Protein AF-M7AW69-F1 (afdb_monomer)

Structure (mmCIF, N/CA/C/O backbone):
data_AF-M7AW69-F1
#
_entry.id   AF-M7AW69-F1
#
loop_
_atom_site.group_PDB
_atom_site.id
_atom_site.type_symbol
_atom_site.label_atom_id
_atom_site.label_alt_id
_atom_site.label_comp_id
_atom_site.label_asym_id
_atom_site.label_entity_id
_atom_site.label_seq_id
_atom_site.pdbx_PDB_ins_code
_atom_site.Cartn_x
_atom_site.Cartn_y
_atom_site.Cartn_z
_atom_site.occupancy
_atom_site.B_iso_or_equiv
_atom_site.auth_seq_id
_atom_site.auth_comp_id
_atom_site.auth_asym_id
_atom_site.auth_atom_id
_atom_site.pdbx_PDB_model_num
ATOM 1 N N . MET A 1 1 ? -10.089 -17.488 -12.652 1.00 26.91 1 MET A N 1
ATOM 2 C CA . MET A 1 1 ? -8.906 -16.796 -13.208 1.00 26.91 1 MET A CA 1
ATOM 3 C C . MET A 1 1 ? -9.192 -15.306 -13.174 1.00 26.91 1 MET A C 1
ATOM 5 O O . MET A 1 1 ? -9.953 -14.830 -14.005 1.00 26.91 1 MET A O 1
ATOM 9 N N . GLY A 1 2 ? -8.691 -14.604 -12.155 1.00 37.44 2 GLY A N 1
ATOM 10 C CA . GLY A 1 2 ? -8.783 -13.144 -12.105 1.00 37.44 2 GLY A CA 1
ATOM 11 C C . GLY A 1 2 ? -7.888 -12.558 -13.191 1.00 37.44 2 GLY A C 1
ATOM 12 O O . GLY A 1 2 ? -6.743 -12.982 -13.330 1.00 37.44 2 GLY A O 1
ATOM 13 N N . LYS A 1 3 ? -8.423 -11.653 -14.007 1.00 39.06 3 LYS A N 1
ATOM 14 C CA . LYS A 1 3 ? -7.634 -10.932 -15.004 1.00 39.06 3 LYS A CA 1
ATOM 15 C C . LYS A 1 3 ? -6.875 -9.817 -14.280 1.00 39.06 3 LYS A C 1
ATOM 17 O O . LYS A 1 3 ? -7.488 -9.069 -13.523 1.00 39.06 3 LYS A O 1
ATOM 22 N N . CYS A 1 4 ? -5.558 -9.741 -14.472 1.00 41.84 4 CYS A N 1
ATOM 23 C CA . CYS A 1 4 ? -4.724 -8.683 -13.907 1.00 41.84 4 CYS A CA 1
ATOM 24 C C . CYS A 1 4 ? -4.376 -7.680 -15.012 1.00 41.84 4 CYS A C 1
ATOM 26 O O . CYS A 1 4 ? -3.713 -8.060 -15.971 1.00 41.84 4 CYS A O 1
ATOM 28 N N . CYS A 1 5 ? -4.864 -6.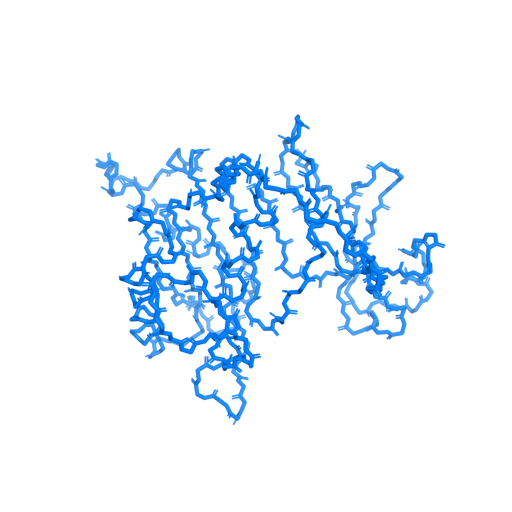442 -14.928 1.00 42.72 5 CYS A N 1
ATOM 29 C CA . CYS A 1 5 ? -4.623 -5.401 -15.937 1.00 42.72 5 CYS A CA 1
ATOM 30 C C . CYS A 1 5 ? -3.457 -4.499 -15.505 1.00 42.72 5 CYS A C 1
ATOM 32 O O . CYS A 1 5 ? -3.419 -4.063 -14.356 1.00 42.72 5 CYS A O 1
ATOM 34 N N . SER A 1 6 ? -2.507 -4.207 -16.395 1.00 42.53 6 SER A N 1
ATOM 35 C CA . SER A 1 6 ? -1.415 -3.264 -16.127 1.00 42.53 6 SER A CA 1
ATOM 36 C C . SER A 1 6 ? -1.743 -1.873 -16.657 1.00 42.53 6 SER A C 1
ATOM 38 O O . SER A 1 6 ? -2.054 -1.724 -17.837 1.00 42.53 6 SER A O 1
ATOM 40 N N . LEU A 1 7 ? -1.608 -0.848 -15.815 1.00 50.34 7 LEU A N 1
ATOM 41 C CA . LEU A 1 7 ? -1.625 0.551 -16.238 1.00 50.34 7 LEU A CA 1
ATOM 42 C C . LEU A 1 7 ? -0.213 1.144 -16.120 1.00 50.34 7 LEU A C 1
ATOM 44 O O . LEU A 1 7 ? 0.398 1.111 -15.048 1.00 50.34 7 LEU A O 1
ATOM 48 N N . CYS A 1 8 ? 0.303 1.694 -17.219 1.00 47.53 8 CYS A N 1
ATOM 49 C CA . CYS A 1 8 ? 1.511 2.519 -17.225 1.00 47.53 8 CYS A CA 1
ATOM 50 C C . CYS A 1 8 ? 1.106 3.982 -17.070 1.00 47.53 8 CYS A C 1
ATOM 52 O O . CYS A 1 8 ? 0.444 4.529 -17.950 1.00 47.53 8 CYS A O 1
ATOM 54 N N . VAL A 1 9 ? 1.515 4.627 -15.978 1.00 46.12 9 VAL A N 1
ATOM 55 C CA . VAL A 1 9 ? 1.326 6.075 -15.825 1.00 46.12 9 VAL A CA 1
ATOM 56 C C . VAL A 1 9 ? 2.493 6.781 -16.529 1.00 46.12 9 VAL A C 1
ATOM 58 O O . VAL A 1 9 ? 3.643 6.568 -16.135 1.00 46.12 9 VAL A O 1
ATOM 61 N N . PRO A 1 10 ? 2.256 7.588 -17.580 1.00 35.69 10 PRO A N 1
ATOM 62 C CA . PRO A 1 10 ? 3.335 8.287 -18.268 1.00 35.69 10 PRO A CA 1
ATOM 63 C C . PRO A 1 10 ? 3.948 9.360 -17.357 1.00 35.69 10 PRO A C 1
ATOM 65 O O . PRO A 1 10 ? 3.234 10.148 -16.741 1.00 35.69 10 PRO A O 1
ATOM 68 N N . CYS A 1 11 ? 5.279 9.434 -17.291 1.00 30.34 11 CYS A N 1
ATOM 69 C CA . CYS A 1 11 ? 5.960 10.599 -16.722 1.00 30.34 11 CYS A CA 1
ATOM 70 C C . CYS A 1 11 ? 5.920 11.732 -17.756 1.00 30.34 11 CYS A C 1
ATOM 72 O O . CYS A 1 11 ? 6.643 11.665 -18.750 1.00 30.34 11 CYS A O 1
ATOM 74 N N . ALA A 1 12 ? 5.080 12.746 -17.547 1.00 32.16 12 ALA A N 1
ATOM 75 C CA . ALA A 1 12 ? 5.104 13.969 -18.347 1.00 32.16 12 ALA A CA 1
ATOM 76 C C . ALA A 1 12 ? 6.136 14.959 -17.778 1.00 32.16 12 ALA A C 1
ATOM 78 O O . ALA A 1 12 ? 6.183 15.178 -16.567 1.00 32.16 12 ALA A O 1
ATOM 79 N N . GLU A 1 13 ? 6.952 15.561 -18.646 1.00 25.47 13 GLU A N 1
ATOM 80 C CA . GLU A 1 13 ? 7.769 16.732 -18.305 1.00 25.47 13 GLU A CA 1
ATOM 81 C C . GLU A 1 13 ? 6.860 17.960 -18.098 1.00 25.47 13 GLU A C 1
ATOM 83 O O . GLU A 1 13 ? 5.850 18.096 -18.797 1.00 25.47 13 GLU A O 1
ATOM 88 N N . PRO A 1 14 ? 7.172 18.866 -17.153 1.00 28.75 14 PRO A N 1
ATOM 89 C CA . PRO A 1 14 ? 6.319 20.014 -16.878 1.00 28.75 14 PRO A CA 1
ATOM 90 C C . PRO A 1 14 ? 6.397 21.025 -18.031 1.00 28.75 14 PRO A C 1
ATOM 92 O O . PRO A 1 14 ? 7.387 21.737 -18.189 1.00 28.75 14 PRO A O 1
ATOM 95 N N . ALA A 1 15 ? 5.334 21.112 -18.832 1.00 28.84 15 ALA A N 1
ATOM 96 C CA . ALA A 1 15 ? 5.146 22.203 -19.780 1.00 28.84 15 ALA A CA 1
ATOM 97 C C . ALA A 1 15 ? 4.579 23.432 -19.051 1.00 28.84 15 ALA A C 1
ATOM 99 O O . ALA A 1 15 ? 3.563 23.349 -18.359 1.00 28.84 15 ALA A O 1
ATOM 100 N N . ALA A 1 16 ? 5.239 24.580 -19.211 1.00 30.34 16 ALA A N 1
ATOM 101 C CA . ALA A 1 16 ? 4.790 25.858 -18.668 1.00 30.34 16 ALA A CA 1
ATOM 102 C C . ALA A 1 16 ? 3.458 26.289 -19.310 1.00 30.34 16 ALA A C 1
ATOM 104 O O . ALA A 1 16 ? 3.363 26.392 -20.533 1.00 30.34 16 ALA A O 1
ATOM 105 N N . ALA A 1 17 ? 2.445 26.582 -18.491 1.00 31.00 17 ALA A N 1
ATOM 106 C CA . ALA A 1 17 ? 1.171 27.144 -18.940 1.00 31.00 17 ALA A CA 1
ATOM 107 C C . ALA A 1 17 ? 1.038 28.615 -18.492 1.00 31.00 17 ALA A C 1
ATOM 109 O O . ALA A 1 17 ? 1.349 28.923 -17.338 1.00 31.00 17 ALA A O 1
ATOM 110 N N . PRO A 1 18 ? 0.583 29.536 -19.366 1.00 31.08 18 PRO A N 1
ATOM 111 C CA . PRO A 1 18 ? 0.364 30.931 -19.008 1.00 31.08 18 PRO A CA 1
ATOM 112 C C . PRO A 1 18 ? -0.983 31.117 -18.297 1.00 31.08 18 PRO A C 1
ATOM 114 O O . PRO A 1 18 ? -1.958 30.411 -18.558 1.00 31.08 18 PRO A O 1
ATOM 117 N N . GLY A 1 19 ? -1.015 32.093 -17.390 1.00 38.59 19 GLY A N 1
ATOM 118 C CA . GLY A 1 19 ? -2.134 32.351 -16.493 1.00 38.59 19 GLY A CA 1
ATOM 119 C C . GLY A 1 19 ? -3.381 32.908 -17.174 1.00 38.59 19 GLY A C 1
ATOM 120 O O . GLY A 1 19 ? -3.296 33.710 -18.103 1.00 38.59 19 GLY A O 1
ATOM 121 N N . ARG A 1 20 ? -4.537 32.520 -16.631 1.00 32.28 20 ARG A N 1
ATOM 122 C CA . ARG A 1 20 ? -5.790 33.283 -16.635 1.00 32.28 20 ARG A CA 1
ATOM 123 C C . ARG A 1 20 ? -6.618 32.871 -15.421 1.00 32.28 20 ARG A C 1
ATOM 125 O O . ARG A 1 20 ? -6.917 31.695 -15.236 1.00 32.28 20 ARG A O 1
ATOM 132 N N . GLU A 1 21 ? -6.953 33.862 -14.604 1.00 36.81 21 GLU A N 1
ATOM 133 C CA . GLU A 1 21 ? -7.851 33.751 -13.460 1.00 36.81 21 GLU A CA 1
ATOM 134 C C . GLU A 1 21 ? -9.274 33.436 -13.935 1.00 36.81 21 GLU A C 1
ATOM 136 O O . GLU A 1 21 ? -9.856 34.169 -14.735 1.00 36.81 21 GLU A O 1
ATOM 141 N N . ALA A 1 22 ? -9.847 32.359 -13.407 1.00 29.41 22 ALA A N 1
ATOM 142 C CA . ALA A 1 22 ? -11.281 32.128 -13.401 1.00 29.41 22 ALA A CA 1
ATOM 143 C C . ALA A 1 22 ? -11.662 31.658 -11.995 1.00 29.41 22 ALA A C 1
ATOM 145 O O . ALA A 1 22 ? -11.298 30.563 -11.566 1.00 29.41 22 ALA A O 1
ATOM 146 N N . GLN A 1 23 ? -12.371 32.519 -11.267 1.00 35.16 23 GLN A N 1
ATOM 147 C CA . GLN A 1 23 ? -13.039 32.166 -10.022 1.00 35.16 23 GLN A CA 1
ATOM 148 C C . GLN A 1 23 ? -14.061 31.066 -10.320 1.00 35.16 23 GLN A C 1
ATOM 150 O O . GLN A 1 23 ? -15.076 31.298 -10.974 1.00 35.16 23 GLN A O 1
ATOM 155 N N . CYS A 1 24 ? -13.771 29.861 -9.847 1.00 26.48 24 CYS A N 1
ATOM 156 C CA . CYS A 1 24 ? -14.687 28.735 -9.850 1.00 26.48 24 CYS A CA 1
ATOM 157 C C . CYS A 1 24 ? -14.782 28.254 -8.405 1.00 26.48 24 CYS A C 1
ATOM 159 O O . CYS A 1 24 ? -13.778 27.886 -7.804 1.00 26.48 24 CYS A O 1
ATOM 161 N N . THR A 1 25 ? -15.973 28.299 -7.822 1.00 32.28 25 THR A N 1
ATOM 162 C CA . THR A 1 25 ? -16.291 27.654 -6.548 1.00 32.28 25 THR A CA 1
ATOM 163 C C . THR A 1 25 ? -16.242 26.139 -6.752 1.00 32.28 25 THR A C 1
ATOM 165 O O . THR A 1 25 ? -17.248 25.496 -7.040 1.00 32.28 25 THR A O 1
ATOM 168 N N . TRP A 1 26 ? -15.046 25.561 -6.654 1.00 32.41 26 TRP A N 1
ATOM 169 C CA . TRP A 1 26 ? -14.839 24.120 -6.678 1.00 32.41 26 TRP A CA 1
ATOM 170 C C . TRP A 1 26 ? -15.100 23.574 -5.269 1.00 32.41 26 TRP A C 1
ATOM 172 O O . TRP A 1 26 ?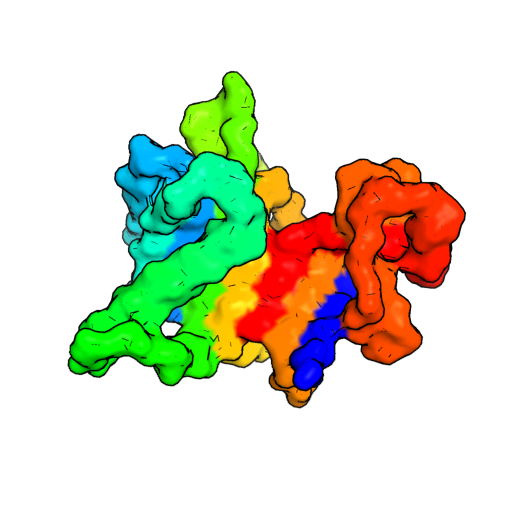 -14.357 23.846 -4.329 1.00 32.41 26 TRP A O 1
ATOM 182 N N . MET A 1 27 ? -16.166 22.790 -5.092 1.00 30.20 27 MET A N 1
ATOM 183 C CA . MET A 1 27 ? -16.134 21.800 -4.017 1.00 30.20 27 MET A CA 1
ATOM 184 C C . MET A 1 27 ? -15.069 20.782 -4.419 1.00 30.20 27 MET A C 1
ATOM 186 O O . MET A 1 27 ? -15.212 20.134 -5.457 1.00 30.20 27 MET A O 1
ATOM 190 N N . ALA A 1 28 ? -13.998 20.675 -3.633 1.00 39.78 28 ALA A N 1
ATOM 191 C CA . ALA A 1 28 ? -12.969 19.655 -3.803 1.00 39.78 28 ALA A CA 1
ATOM 192 C C . ALA A 1 28 ? -13.620 18.283 -4.034 1.00 39.78 28 ALA A C 1
ATOM 194 O O . ALA A 1 28 ? -14.490 17.898 -3.241 1.00 39.78 28 ALA A O 1
ATOM 195 N N . PRO A 1 29 ? -13.241 17.531 -5.083 1.00 46.78 29 PRO A N 1
ATOM 196 C CA . PRO A 1 29 ? -13.639 16.138 -5.178 1.00 46.78 29 PRO A CA 1
ATOM 197 C C . PRO A 1 29 ? -13.160 15.441 -3.906 1.00 46.78 29 PRO A C 1
ATOM 199 O O . PRO A 1 29 ? -11.971 15.480 -3.597 1.00 46.78 29 PRO A O 1
ATOM 202 N N . ARG A 1 30 ? -14.077 14.857 -3.130 1.00 66.31 30 ARG A N 1
ATOM 203 C CA . ARG A 1 30 ? -13.687 14.110 -1.932 1.00 66.31 30 ARG A CA 1
ATOM 204 C C . ARG A 1 30 ? -12.855 12.908 -2.384 1.00 66.31 30 ARG A C 1
ATOM 206 O O . ARG A 1 30 ? -13.319 12.127 -3.216 1.00 66.31 30 ARG A O 1
ATOM 213 N N . GLY A 1 31 ? -11.626 12.803 -1.880 1.00 77.94 31 GLY A N 1
ATOM 214 C CA . GLY A 1 31 ? -10.783 11.624 -2.060 1.00 77.94 31 GLY A CA 1
ATOM 215 C C . GLY A 1 31 ? -11.404 10.368 -1.446 1.00 77.94 31 GLY A C 1
ATOM 216 O O . GLY A 1 31 ? -12.519 10.384 -0.923 1.00 77.94 31 GLY A O 1
ATOM 217 N N . VAL A 1 32 ? -10.676 9.258 -1.514 1.00 88.69 32 VAL A N 1
ATOM 218 C CA . VAL A 1 32 ? -11.151 7.979 -0.978 1.00 88.69 32 VAL A CA 1
ATOM 219 C C . VAL A 1 32 ? -11.277 8.019 0.546 1.00 88.69 32 VAL A C 1
ATOM 221 O O . VAL A 1 32 ? -10.353 8.414 1.249 1.00 88.69 32 VAL A O 1
ATOM 224 N N . GLU A 1 33 ? -12.400 7.540 1.073 1.00 91.50 33 GLU A N 1
ATOM 225 C CA . GLU A 1 33 ? -12.539 7.268 2.505 1.00 91.50 33 GLU A CA 1
ATOM 226 C C . GLU A 1 33 ? -12.098 5.828 2.794 1.00 91.50 33 GLU A C 1
ATOM 228 O O . GLU A 1 33 ? -12.757 4.861 2.398 1.00 91.50 33 GLU A O 1
ATOM 233 N N . TRP A 1 34 ? -10.949 5.687 3.458 1.00 93.88 34 TRP A N 1
ATOM 234 C CA . TRP A 1 34 ? -10.386 4.391 3.829 1.00 93.88 34 TRP A CA 1
ATOM 235 C C . TRP A 1 34 ? -11.133 3.778 5.014 1.00 93.88 34 TRP A C 1
ATOM 237 O O . TRP A 1 34 ? -11.356 4.429 6.032 1.00 93.88 34 TRP A O 1
ATOM 247 N N . THR A 1 35 ? -11.466 2.493 4.915 1.00 95.50 35 THR A N 1
ATOM 248 C CA . THR A 1 35 ? -12.004 1.713 6.038 1.00 95.50 35 THR A CA 1
ATOM 249 C C . THR A 1 35 ? -10.881 1.283 6.977 1.00 95.50 35 THR A C 1
ATOM 251 O O . THR A 1 35 ? -11.025 1.357 8.199 1.00 95.50 35 THR A O 1
ATOM 254 N N . VAL A 1 36 ? -9.758 0.837 6.405 1.00 96.81 36 VAL A N 1
ATOM 255 C CA . VAL A 1 36 ? -8.582 0.365 7.141 1.00 96.81 36 VAL A CA 1
ATOM 256 C C . VAL A 1 36 ? -7.319 0.901 6.480 1.00 96.81 36 VAL A C 1
ATOM 258 O O . VAL A 1 36 ? -7.175 0.822 5.262 1.00 96.81 36 VAL A O 1
ATOM 261 N N . ILE A 1 37 ? -6.390 1.405 7.285 1.00 97.25 37 ILE A N 1
ATOM 262 C CA . ILE A 1 37 ? -5.024 1.708 6.860 1.00 97.25 37 ILE A CA 1
ATOM 263 C C . ILE A 1 37 ? -4.096 0.841 7.702 1.00 97.25 37 ILE A C 1
ATOM 265 O O . ILE A 1 37 ? -4.103 0.923 8.931 1.00 97.25 37 ILE A O 1
ATOM 269 N N . VAL A 1 38 ? -3.320 -0.003 7.035 1.00 97.38 38 VAL A N 1
ATOM 270 C CA . VAL A 1 38 ? -2.361 -0.916 7.646 1.00 97.38 38 VAL A CA 1
ATOM 271 C C . VAL A 1 38 ? -0.954 -0.469 7.289 1.00 97.38 38 VAL A C 1
ATOM 273 O O . VAL A 1 38 ? -0.646 -0.299 6.116 1.00 97.38 38 VAL A O 1
ATOM 276 N N . LEU A 1 39 ? -0.086 -0.322 8.281 1.00 95.31 39 LEU A N 1
ATOM 277 C CA . LEU A 1 39 ? 1.346 -0.129 8.099 1.00 95.31 39 LEU A CA 1
ATOM 278 C C . LEU A 1 39 ? 2.057 -1.400 8.565 1.00 95.31 39 LEU A C 1
ATOM 280 O O . LEU A 1 39 ? 2.001 -1.740 9.745 1.00 95.31 39 LEU A O 1
ATOM 284 N N . THR A 1 40 ? 2.677 -2.147 7.653 1.00 93.94 40 THR A N 1
ATOM 285 C CA . THR A 1 40 ? 3.403 -3.369 8.043 1.00 93.94 40 THR A CA 1
ATOM 286 C C . THR A 1 40 ? 4.794 -3.012 8.531 1.00 93.94 40 THR A C 1
ATOM 288 O O . THR A 1 40 ? 5.383 -2.073 8.012 1.00 93.94 40 THR A O 1
ATOM 291 N N . CYS A 1 41 ? 5.361 -3.752 9.475 1.00 90.12 41 CYS A N 1
ATOM 292 C CA . CYS A 1 41 ? 6.726 -3.529 9.939 1.00 90.12 41 CYS A CA 1
ATOM 293 C C . CYS A 1 41 ? 7.452 -4.843 10.225 1.00 90.12 41 CYS A C 1
ATOM 295 O O . CYS A 1 41 ? 6.855 -5.825 10.649 1.00 90.12 41 CYS A O 1
ATOM 297 N N . GLN A 1 42 ? 8.764 -4.856 9.999 1.00 85.44 42 GLN A N 1
ATOM 298 C CA . GLN A 1 42 ? 9.582 -6.056 10.204 1.00 85.44 42 GLN A CA 1
ATOM 299 C C . GLN A 1 42 ? 9.952 -6.275 11.675 1.00 85.44 42 GLN A C 1
ATOM 301 O O . GLN A 1 42 ? 10.245 -7.401 12.067 1.00 85.44 42 GLN A O 1
ATOM 306 N N . HIS A 1 43 ? 9.952 -5.203 12.474 1.00 84.94 43 HIS A N 1
ATOM 307 C CA . HIS A 1 43 ? 10.417 -5.215 13.858 1.00 84.94 43 HIS A CA 1
ATOM 308 C C . HIS A 1 43 ? 9.283 -4.898 14.821 1.00 84.94 43 HIS A C 1
ATOM 310 O O . HIS A 1 43 ? 8.662 -3.834 14.743 1.00 84.94 43 HIS A O 1
ATOM 316 N N . LYS A 1 44 ? 9.085 -5.787 15.796 1.00 85.25 44 LYS A N 1
ATOM 317 C CA . LYS A 1 44 ? 8.124 -5.617 16.888 1.00 85.25 44 LYS A CA 1
ATOM 318 C C . LYS A 1 44 ? 8.266 -4.292 17.629 1.00 85.25 44 LYS A C 1
ATOM 320 O O . LYS A 1 44 ? 7.272 -3.642 17.948 1.00 85.25 44 LYS A O 1
ATOM 325 N N . ASP A 1 45 ? 9.503 -3.881 17.888 1.00 85.38 45 ASP A N 1
ATOM 326 C CA . ASP A 1 45 ? 9.790 -2.689 18.687 1.00 85.38 45 ASP A CA 1
ATOM 327 C C . ASP A 1 45 ? 9.333 -1.401 17.980 1.00 85.38 45 ASP A C 1
ATOM 329 O O . ASP A 1 45 ? 8.978 -0.418 18.633 1.00 85.38 45 ASP A O 1
ATOM 333 N N . SER A 1 46 ? 9.233 -1.425 16.646 1.00 86.94 46 SER A N 1
ATOM 334 C CA . SER A 1 46 ? 8.743 -0.301 15.846 1.00 86.94 46 SER A CA 1
ATOM 335 C C . SER A 1 46 ? 7.217 -0.164 15.859 1.00 86.94 46 SER A C 1
ATOM 337 O O . SER A 1 46 ? 6.711 0.918 15.559 1.00 86.94 46 SER A O 1
ATOM 339 N N . VAL A 1 47 ? 6.468 -1.212 16.236 1.00 90.62 47 VAL A N 1
ATOM 340 C CA . VAL A 1 47 ? 4.992 -1.234 16.180 1.00 90.62 47 VAL A CA 1
ATOM 341 C C . VAL A 1 47 ? 4.384 -0.058 16.946 1.00 90.62 47 VAL A C 1
ATOM 343 O O . VAL A 1 47 ? 3.532 0.657 16.426 1.00 90.62 47 VAL A O 1
ATOM 346 N N . CYS A 1 48 ? 4.851 0.187 18.174 1.00 91.38 48 CYS A N 1
ATOM 347 C CA . CYS A 1 48 ? 4.325 1.260 19.024 1.00 91.38 48 CYS A CA 1
ATOM 348 C C . CYS A 1 48 ? 4.611 2.657 18.450 1.00 91.38 48 CYS A C 1
ATOM 350 O O . CYS A 1 48 ? 3.756 3.541 18.519 1.00 91.38 48 CYS A O 1
ATOM 352 N N . ALA A 1 49 ? 5.802 2.864 17.882 1.00 91.25 49 ALA A N 1
ATOM 353 C CA . ALA A 1 49 ? 6.184 4.147 17.299 1.00 91.25 49 ALA A CA 1
ATOM 354 C C . ALA A 1 49 ? 5.358 4.443 16.039 1.00 91.25 49 ALA A C 1
ATOM 356 O O . ALA A 1 49 ? 4.734 5.495 15.934 1.00 91.25 49 ALA A O 1
ATOM 357 N N . PHE A 1 50 ? 5.275 3.476 15.129 1.00 92.25 50 PHE A N 1
ATOM 358 C CA . PHE A 1 50 ? 4.529 3.603 13.880 1.00 92.25 50 PHE A CA 1
ATOM 359 C C . PHE A 1 50 ? 3.021 3.750 14.109 1.00 92.25 50 PHE A C 1
ATOM 361 O O . PHE A 1 50 ? 2.375 4.560 13.442 1.00 92.25 50 PHE A O 1
ATOM 368 N N . GLN A 1 51 ? 2.468 3.068 15.116 1.00 95.00 51 GLN A N 1
ATOM 369 C CA . GLN A 1 51 ? 1.073 3.256 15.504 1.00 95.00 51 GLN A CA 1
ATOM 370 C C . GLN A 1 51 ? 0.804 4.699 15.952 1.00 95.00 51 GLN A C 1
ATOM 372 O O . GLN A 1 51 ? -0.165 5.315 15.506 1.00 95.00 51 GLN A O 1
ATOM 377 N N . LYS A 1 52 ? 1.684 5.275 16.784 1.00 93.56 52 LYS A N 1
ATOM 378 C CA . LYS A 1 52 ? 1.577 6.680 17.209 1.00 93.56 52 LYS A CA 1
ATOM 379 C C . LYS A 1 52 ? 1.684 7.643 16.029 1.00 93.56 52 LYS A C 1
ATOM 381 O O . LYS A 1 52 ? 0.927 8.607 15.971 1.00 93.56 52 LYS A O 1
ATOM 386 N N . GLU A 1 53 ? 2.573 7.375 15.078 1.00 92.88 53 GLU A N 1
ATOM 387 C CA . GLU A 1 53 ? 2.717 8.186 13.865 1.00 92.88 53 GLU A CA 1
ATOM 388 C C . GLU A 1 53 ? 1.440 8.203 13.004 1.00 92.88 53 GLU A C 1
ATOM 390 O O . GLU A 1 53 ? 1.058 9.260 12.486 1.00 92.88 53 GLU A O 1
ATOM 395 N N . LEU A 1 54 ? 0.740 7.070 12.875 1.00 93.38 54 LEU A N 1
ATOM 396 C CA . LEU A 1 54 ? -0.566 7.014 12.206 1.00 93.38 54 LEU A CA 1
ATOM 397 C C . LEU A 1 54 ? -1.639 7.785 12.989 1.00 93.38 54 LEU A C 1
ATOM 399 O O . LEU A 1 54 ? -2.400 8.562 12.407 1.00 93.38 54 LEU A O 1
ATOM 403 N N . GLU A 1 55 ? -1.690 7.618 14.312 1.00 93.88 55 GLU A N 1
ATOM 404 C CA . GLU A 1 55 ? -2.647 8.325 15.171 1.00 93.88 55 GLU A CA 1
ATOM 405 C C . GLU A 1 55 ? -2.463 9.844 15.134 1.00 93.88 55 GLU A C 1
ATOM 407 O O . GLU A 1 55 ? -3.449 10.582 15.130 1.00 93.88 55 GLU A O 1
ATOM 412 N N . ILE A 1 56 ? -1.218 10.328 15.086 1.00 92.12 56 ILE A N 1
ATOM 413 C CA . ILE A 1 56 ? -0.910 11.756 14.946 1.00 92.12 56 ILE A CA 1
ATOM 414 C C . ILE A 1 56 ? -1.528 12.303 13.654 1.00 92.12 56 ILE A C 1
ATOM 416 O O . ILE A 1 56 ? -2.183 13.345 13.682 1.00 92.12 56 ILE A O 1
ATOM 420 N N . ARG A 1 57 ? -1.386 11.587 12.533 1.00 91.00 57 ARG A N 1
ATOM 421 C CA . ARG A 1 57 ? -1.958 11.981 11.230 1.00 91.00 57 ARG A CA 1
ATOM 422 C C . ARG A 1 57 ? -3.479 11.967 11.229 1.00 91.00 57 ARG A C 1
ATOM 424 O O . ARG A 1 57 ? -4.107 12.860 10.661 1.00 91.00 57 ARG A O 1
ATOM 431 N N . TRP A 1 58 ? -4.076 10.998 11.914 1.00 91.00 58 TRP A N 1
ATOM 432 C CA . TRP A 1 58 ? -5.518 10.970 12.115 1.00 91.00 58 TRP A CA 1
ATOM 433 C C . TRP A 1 58 ? -6.013 12.146 12.967 1.00 91.00 58 TRP A C 1
ATOM 435 O O . TRP A 1 58 ? -6.953 12.824 12.559 1.00 91.00 58 TRP A O 1
ATOM 445 N N . ARG A 1 59 ? -5.343 12.470 14.083 1.00 89.88 59 ARG A N 1
ATOM 446 C CA . ARG A 1 59 ? -5.683 13.639 14.924 1.00 89.88 59 ARG A CA 1
ATOM 447 C C . ARG A 1 59 ? -5.524 14.969 14.188 1.00 89.88 59 ARG A C 1
ATOM 449 O O . ARG A 1 59 ? -6.259 15.906 14.478 1.00 89.88 59 ARG A O 1
ATOM 456 N N . ARG A 1 60 ? -4.600 15.044 13.225 1.00 88.25 60 ARG A N 1
ATOM 457 C CA . ARG A 1 60 ? -4.431 16.191 12.315 1.00 88.25 60 ARG A CA 1
ATOM 458 C C . ARG A 1 60 ? -5.509 16.273 11.226 1.00 88.25 60 ARG A C 1
ATOM 460 O O . ARG A 1 60 ? -5.505 17.224 10.462 1.00 88.25 60 ARG A O 1
ATOM 467 N N . GLY A 1 61 ? -6.414 15.298 11.125 1.00 83.44 61 GLY A N 1
ATOM 468 C CA . GLY A 1 61 ? -7.513 15.307 10.155 1.00 83.44 61 GLY A CA 1
ATOM 469 C C . GLY A 1 61 ? -7.127 14.898 8.730 1.00 83.44 61 GLY A C 1
ATOM 470 O O . GLY A 1 61 ? -7.936 15.057 7.822 1.00 83.44 61 GLY A O 1
ATOM 471 N N . VAL A 1 62 ? -5.927 14.344 8.517 1.00 81.38 62 VAL A N 1
ATOM 472 C CA . VAL A 1 62 ? -5.418 13.996 7.173 1.00 81.38 62 VAL A CA 1
ATOM 473 C C . VAL A 1 62 ? -6.047 12.704 6.625 1.00 81.38 62 VAL A C 1
ATOM 475 O O . VAL A 1 62 ? -6.178 12.536 5.418 1.00 81.38 62 VAL A O 1
ATOM 478 N N . LEU A 1 63 ? -6.460 11.785 7.506 1.00 82.62 63 LEU A N 1
ATOM 479 C CA . LEU A 1 63 ? -6.886 10.421 7.146 1.00 82.62 63 LEU A CA 1
ATOM 480 C C . LEU A 1 63 ? -8.412 10.228 7.027 1.00 82.62 63 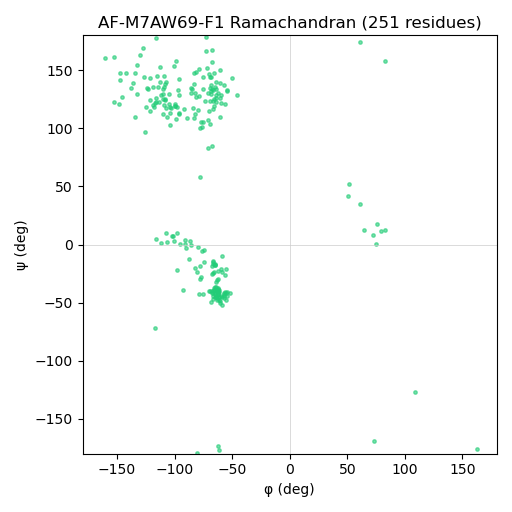LEU A C 1
ATOM 482 O O . LEU A 1 63 ? -8.879 9.097 6.911 1.00 82.62 63 LEU A O 1
ATOM 486 N N . GLY A 1 64 ? -9.196 11.310 7.056 1.00 78.25 64 GLY A N 1
ATOM 487 C CA . GLY A 1 64 ? -10.659 11.240 6.971 1.00 78.25 64 GLY A CA 1
ATOM 488 C C . GLY A 1 64 ? -11.349 10.707 8.243 1.00 78.25 64 GLY A C 1
ATOM 489 O O . GLY A 1 64 ? -10.733 10.623 9.314 1.00 78.25 64 GLY A O 1
ATOM 490 N N . PRO A 1 65 ? -12.658 10.395 8.173 1.00 75.31 65 PRO A N 1
ATOM 491 C CA . PRO A 1 65 ? -13.460 10.065 9.347 1.00 75.31 65 PRO A CA 1
ATOM 492 C C . PRO A 1 65 ? -13.186 8.640 9.863 1.00 75.31 65 PRO A C 1
ATOM 494 O O . PRO A 1 65 ? -13.736 7.664 9.371 1.00 75.31 65 PRO A O 1
ATOM 497 N N . HIS A 1 66 ? -12.381 8.549 10.925 1.00 81.69 66 HIS A N 1
ATOM 498 C CA . HIS A 1 66 ? -12.194 7.358 11.778 1.00 81.69 66 HIS A CA 1
ATOM 499 C C . HIS A 1 66 ? -11.859 6.029 11.051 1.00 81.69 66 HIS A C 1
ATOM 501 O O . HIS A 1 66 ? -12.495 5.004 11.334 1.00 81.69 66 HIS A O 1
ATOM 507 N N . PRO A 1 67 ? -10.832 5.983 10.178 1.00 92.44 67 PRO A N 1
ATOM 508 C CA . PRO A 1 67 ? -10.334 4.707 9.669 1.00 92.44 67 PRO A CA 1
ATOM 509 C C . PRO A 1 67 ? -9.828 3.820 10.817 1.00 92.44 67 PRO A C 1
ATOM 511 O O . PRO A 1 67 ? -9.338 4.300 11.843 1.00 92.44 67 PRO A O 1
ATOM 514 N N . LEU A 1 68 ? -9.912 2.500 10.650 1.00 95.75 68 LEU A N 1
ATOM 515 C CA . LEU A 1 68 ? -9.164 1.573 11.495 1.00 95.75 68 LEU A CA 1
ATOM 516 C C . LEU A 1 68 ? -7.671 1.680 11.142 1.00 95.75 68 LEU A C 1
ATOM 518 O O . LEU A 1 68 ? -7.278 1.340 10.029 1.00 95.75 68 LEU A O 1
ATOM 522 N N . LEU A 1 69 ? -6.849 2.143 12.083 1.00 96.94 69 LEU A N 1
ATOM 523 C CA . LEU A 1 69 ? -5.400 2.268 11.911 1.00 96.94 69 LEU A CA 1
ATOM 524 C C . LEU A 1 69 ? -4.700 1.083 12.566 1.00 96.94 69 LEU A C 1
ATOM 526 O O . LEU A 1 69 ? -4.817 0.903 13.780 1.00 96.94 69 LEU A O 1
ATOM 530 N N . LEU A 1 70 ? -3.974 0.302 11.772 1.00 97.06 70 LEU A N 1
ATOM 531 C CA . LEU A 1 70 ? -3.263 -0.884 12.232 1.00 97.06 70 LEU A CA 1
ATOM 532 C C . LEU A 1 70 ? -1.784 -0.777 11.895 1.00 97.06 70 LEU A C 1
ATOM 534 O O . LEU A 1 70 ? -1.418 -0.495 10.758 1.00 97.06 70 LEU A O 1
ATOM 538 N N . THR A 1 71 ? -0.938 -1.096 12.864 1.00 96.19 71 THR A N 1
ATOM 539 C CA . THR A 1 71 ? 0.469 -1.398 12.619 1.00 96.19 71 THR A CA 1
ATOM 540 C C . THR A 1 71 ? 0.681 -2.884 12.846 1.00 96.19 71 THR A C 1
ATOM 542 O O . THR A 1 71 ? 0.403 -3.382 13.935 1.00 96.19 71 THR A O 1
ATOM 545 N N . VAL A 1 72 ? 1.125 -3.597 11.813 1.00 95.06 72 VAL A N 1
ATOM 546 C CA . VAL A 1 72 ? 1.173 -5.064 11.807 1.00 95.06 72 VAL A CA 1
ATOM 547 C C . VAL A 1 72 ? 2.611 -5.536 11.661 1.00 95.06 72 VAL A C 1
ATOM 549 O O . VAL A 1 72 ? 3.256 -5.270 10.651 1.00 95.06 72 VAL A O 1
ATOM 552 N N . GLU A 1 73 ? 3.094 -6.258 12.668 1.00 92.44 73 GLU A N 1
ATOM 553 C CA . GLU A 1 73 ? 4.390 -6.932 12.622 1.00 92.44 73 GLU A CA 1
ATOM 554 C C . GLU A 1 73 ? 4.358 -8.095 11.618 1.00 92.44 73 GLU A C 1
ATOM 556 O O . GLU A 1 73 ? 3.394 -8.866 11.570 1.00 92.44 73 GLU A O 1
ATOM 561 N N . ASP A 1 74 ? 5.418 -8.241 10.828 1.00 89.00 74 ASP A N 1
ATOM 562 C CA . ASP A 1 74 ? 5.618 -9.407 9.975 1.00 89.00 74 ASP A CA 1
ATOM 563 C C . ASP A 1 74 ? 5.807 -10.671 10.839 1.00 89.00 74 ASP A C 1
ATOM 565 O O . ASP A 1 74 ? 6.585 -10.663 11.792 1.00 89.00 74 ASP A O 1
ATOM 569 N N . PRO A 1 75 ? 5.168 -11.808 10.501 1.00 83.50 75 PRO A N 1
ATOM 570 C CA . PRO A 1 75 ? 5.169 -13.001 11.356 1.00 83.50 75 PRO A CA 1
ATOM 571 C C . PRO A 1 75 ? 6.559 -13.636 11.511 1.00 83.50 75 PRO A C 1
ATOM 573 O O . PRO A 1 75 ? 6.823 -14.365 12.464 1.00 83.50 75 PRO A O 1
ATOM 576 N N . THR A 1 76 ? 7.447 -13.381 10.551 1.00 81.62 76 THR A N 1
ATOM 577 C CA . THR A 1 76 ? 8.849 -13.796 10.567 1.00 81.62 76 THR A CA 1
ATOM 578 C C . THR A 1 76 ? 9.688 -12.750 9.849 1.00 81.62 76 THR A C 1
ATOM 580 O O . THR A 1 76 ? 9.247 -12.194 8.839 1.00 81.62 76 THR A O 1
ATOM 583 N N . ALA A 1 77 ? 10.935 -12.558 10.281 1.00 71.69 77 ALA A N 1
ATOM 584 C CA . ALA A 1 77 ? 11.878 -11.719 9.551 1.00 71.69 77 ALA A CA 1
ATOM 585 C C . ALA A 1 77 ? 11.994 -12.178 8.084 1.00 71.69 77 ALA A C 1
ATOM 587 O O . ALA A 1 77 ? 12.174 -13.365 7.807 1.00 71.69 77 ALA A O 1
ATOM 588 N N . ARG A 1 78 ? 11.922 -11.227 7.143 1.00 71.12 78 ARG A N 1
ATOM 589 C CA . ARG A 1 78 ? 12.002 -11.470 5.687 1.00 71.12 78 ARG A CA 1
ATOM 590 C C . ARG A 1 78 ? 10.897 -12.377 5.123 1.00 71.12 78 ARG A C 1
ATOM 592 O O . ARG A 1 78 ? 11.140 -13.094 4.155 1.00 71.12 78 ARG A O 1
ATOM 599 N N . VAL A 1 79 ? 9.676 -12.295 5.656 1.00 79.94 79 VAL A N 1
ATOM 600 C CA . VAL A 1 79 ? 8.482 -12.975 5.104 1.00 79.94 79 VAL A CA 1
ATOM 601 C C . VAL A 1 79 ? 8.215 -12.630 3.621 1.00 79.94 79 VAL A C 1
ATOM 603 O O . VAL A 1 79 ? 7.569 -13.386 2.896 1.00 79.94 79 VAL A O 1
ATOM 606 N N . GLY A 1 80 ? 8.755 -11.501 3.149 1.00 83.06 80 GLY A N 1
ATOM 607 C CA . GLY A 1 80 ? 8.551 -10.981 1.799 1.00 83.06 80 GLY A CA 1
ATOM 608 C C . GLY A 1 80 ? 7.244 -10.195 1.687 1.00 83.06 80 GLY A C 1
ATOM 609 O O . GLY A 1 80 ? 6.323 -10.381 2.476 1.00 83.06 80 GLY A O 1
ATOM 610 N N . SER A 1 81 ? 7.146 -9.308 0.692 1.00 83.25 81 SER A N 1
ATOM 611 C CA . SER A 1 81 ? 5.999 -8.395 0.560 1.00 83.25 81 SER A CA 1
ATOM 612 C C . SER A 1 81 ? 4.662 -9.130 0.483 1.00 83.25 81 SER A C 1
ATOM 614 O O . SER A 1 81 ? 3.738 -8.761 1.190 1.00 83.25 81 SER A O 1
ATOM 616 N N . GLY A 1 82 ? 4.567 -10.214 -0.295 1.00 87.50 82 GLY A N 1
ATOM 617 C CA . GLY A 1 82 ? 3.326 -10.987 -0.413 1.00 87.50 82 GLY A CA 1
ATOM 618 C C . GLY A 1 82 ? 2.874 -11.627 0.905 1.00 87.50 82 GLY A C 1
ATOM 619 O O . GLY A 1 82 ? 1.689 -11.599 1.226 1.00 87.50 82 GLY A O 1
ATOM 620 N N . GLY A 1 83 ? 3.806 -12.159 1.702 1.00 90.56 83 GLY A N 1
ATOM 621 C CA . GLY A 1 83 ? 3.481 -12.720 3.015 1.00 90.56 83 GLY A CA 1
ATOM 622 C C . GLY A 1 83 ? 3.070 -11.643 4.020 1.00 90.56 83 GLY A C 1
ATOM 623 O O . GLY A 1 83 ? 2.087 -11.822 4.737 1.00 90.56 83 GLY A O 1
ATOM 624 N N . ALA A 1 84 ? 3.747 -10.492 3.998 1.00 91.44 84 ALA A N 1
ATOM 625 C CA . ALA A 1 84 ? 3.357 -9.318 4.773 1.00 91.44 84 ALA A CA 1
ATOM 626 C C . ALA A 1 84 ? 1.958 -8.815 4.370 1.00 91.44 84 ALA A C 1
ATOM 628 O O . ALA A 1 84 ? 1.155 -8.475 5.235 1.00 91.44 84 ALA A O 1
ATOM 629 N N . THR A 1 85 ? 1.630 -8.807 3.069 1.00 93.69 85 THR A N 1
ATOM 630 C CA . THR A 1 85 ? 0.301 -8.422 2.564 1.00 93.69 85 THR A CA 1
ATOM 631 C C . THR A 1 85 ? -0.780 -9.359 3.101 1.00 93.69 85 THR A C 1
ATOM 633 O O . THR A 1 85 ? -1.801 -8.892 3.600 1.00 93.69 85 THR A O 1
ATOM 636 N N . LEU A 1 86 ? -0.568 -10.678 3.024 1.00 93.88 86 LEU A N 1
ATOM 637 C CA . LEU A 1 86 ? -1.540 -11.664 3.505 1.00 93.88 86 LEU A CA 1
ATOM 638 C C . LEU A 1 86 ? -1.739 -11.577 5.022 1.00 93.88 86 LEU A C 1
ATOM 640 O O . LEU A 1 86 ? -2.875 -11.640 5.485 1.00 93.88 86 LEU A O 1
ATOM 644 N N . ASN A 1 87 ? -0.659 -11.382 5.783 1.00 94.88 87 ASN A N 1
ATOM 645 C CA . ASN A 1 87 ? -0.732 -11.182 7.229 1.00 94.88 87 ASN A CA 1
ATOM 646 C C . ASN A 1 87 ? -1.503 -9.900 7.585 1.00 94.88 87 ASN A C 1
ATOM 648 O O . ASN A 1 87 ? -2.432 -9.934 8.387 1.00 94.88 87 ASN A O 1
ATOM 652 N N . ALA A 1 88 ? -1.182 -8.782 6.930 1.00 95.94 88 ALA A N 1
ATOM 653 C CA . ALA A 1 88 ? -1.895 -7.518 7.096 1.00 95.94 88 ALA A CA 1
ATOM 654 C C . ALA A 1 88 ? -3.393 -7.648 6.784 1.00 95.94 88 ALA A C 1
ATOM 656 O O . ALA A 1 88 ? -4.225 -7.120 7.521 1.00 95.94 88 ALA A O 1
ATOM 657 N N . LEU A 1 89 ? -3.741 -8.377 5.719 1.00 95.69 89 LEU A N 1
ATOM 658 C CA . LEU A 1 89 ? -5.130 -8.611 5.336 1.00 95.69 89 LEU A CA 1
ATOM 659 C C . LEU A 1 89 ? -5.870 -9.495 6.347 1.00 95.69 89 LEU A C 1
ATOM 661 O O . LEU A 1 89 ? -7.024 -9.211 6.662 1.00 95.69 89 LEU A O 1
ATOM 665 N N . LEU A 1 90 ? -5.213 -10.530 6.881 1.00 95.88 90 LEU A N 1
ATOM 666 C CA . LEU A 1 90 ? -5.770 -11.378 7.935 1.00 95.88 90 LEU A CA 1
ATOM 667 C C . LEU A 1 90 ? -6.082 -10.558 9.194 1.00 95.88 90 LEU A C 1
ATOM 669 O O . LEU A 1 90 ? -7.213 -10.589 9.673 1.00 95.88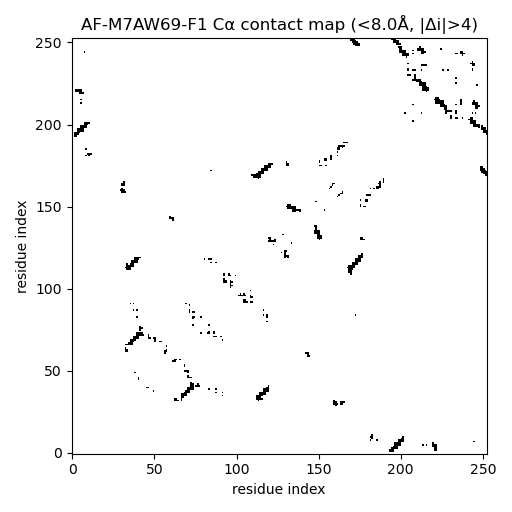 90 LEU A O 1
ATOM 673 N N . VAL A 1 91 ? -5.119 -9.767 9.673 1.00 96.44 91 VAL A N 1
ATOM 674 C CA . VAL A 1 91 ? -5.300 -8.912 10.857 1.00 96.44 91 VAL A CA 1
ATOM 675 C C . VAL A 1 91 ? -6.393 -7.864 10.612 1.00 96.44 91 VAL A C 1
ATOM 677 O O . VAL A 1 91 ? -7.252 -7.635 11.465 1.00 96.44 91 VAL A O 1
ATOM 680 N N . ALA A 1 92 ? -6.443 -7.259 9.421 1.00 96.81 92 ALA A N 1
ATOM 681 C CA . ALA A 1 92 ? -7.531 -6.354 9.055 1.00 96.81 92 ALA A CA 1
ATOM 682 C C . ALA A 1 92 ? -8.902 -7.056 9.097 1.00 96.81 92 ALA A C 1
ATOM 684 O O . ALA A 1 92 ? -9.852 -6.509 9.660 1.00 96.81 92 ALA A O 1
ATOM 685 N N . ALA A 1 93 ? -9.006 -8.275 8.557 1.00 96.75 93 ALA A N 1
ATOM 686 C CA . ALA A 1 93 ? -10.234 -9.065 8.576 1.00 96.75 93 ALA A CA 1
ATOM 687 C C . ALA A 1 93 ? -10.675 -9.425 10.004 1.00 96.75 93 ALA A C 1
ATOM 689 O O . ALA A 1 93 ? -11.868 -9.358 10.302 1.00 96.75 93 ALA A O 1
ATOM 690 N N . GLU A 1 94 ? -9.741 -9.756 10.899 1.00 96.44 94 GLU A N 1
ATOM 691 C CA . GLU A 1 94 ? -10.008 -10.018 12.320 1.00 96.44 94 GLU A CA 1
ATOM 692 C C . GLU A 1 94 ? -10.642 -8.805 13.005 1.00 96.44 94 GLU A C 1
ATOM 694 O O . GLU A 1 94 ? -11.721 -8.907 13.596 1.00 96.44 94 GLU A O 1
ATOM 699 N N . HIS A 1 95 ? -10.021 -7.631 12.873 1.00 96.19 95 HIS A N 1
ATOM 700 C CA . HIS A 1 95 ? -10.534 -6.407 13.482 1.00 96.19 95 HIS A CA 1
ATOM 701 C C . HIS A 1 95 ? -11.872 -5.963 12.882 1.00 96.19 95 HIS A C 1
ATOM 703 O O . HIS A 1 95 ? -12.748 -5.498 13.616 1.00 96.19 95 HIS A O 1
ATOM 709 N N . LEU A 1 96 ? -12.052 -6.101 11.567 1.00 95.88 96 LEU A N 1
ATOM 710 C CA . LEU A 1 96 ? -13.322 -5.792 10.909 1.00 95.88 96 LEU A CA 1
ATOM 711 C C . LEU A 1 96 ? -14.431 -6.764 11.337 1.00 95.88 96 LEU A C 1
ATOM 713 O O . LEU A 1 96 ? -15.537 -6.320 11.638 1.00 95.88 96 LEU A O 1
ATOM 717 N N . SER A 1 97 ? -14.127 -8.059 11.447 1.00 95.81 97 SER A N 1
ATOM 718 C CA . SER A 1 97 ? -15.063 -9.080 11.941 1.00 95.81 97 SER A CA 1
ATOM 719 C C . SER A 1 97 ? -15.488 -8.788 13.381 1.00 95.81 97 SER A C 1
ATOM 721 O O . SER A 1 97 ? -16.679 -8.796 13.687 1.00 95.81 97 SER A O 1
ATOM 723 N N . ALA A 1 98 ? -14.537 -8.437 14.253 1.00 94.69 98 ALA A N 1
ATOM 724 C CA . ALA A 1 98 ? -14.828 -8.057 15.634 1.00 94.69 98 ALA A CA 1
ATOM 725 C C . ALA A 1 98 ? -15.702 -6.792 15.719 1.00 94.69 98 ALA A C 1
ATOM 727 O O . ALA A 1 98 ? -16.663 -6.757 16.486 1.00 94.69 98 ALA A O 1
ATOM 728 N N . ARG A 1 99 ? -15.423 -5.767 14.898 1.00 93.12 99 ARG A N 1
ATOM 729 C CA . ARG A 1 99 ? -16.249 -4.545 14.813 1.00 93.12 99 ARG A CA 1
ATOM 730 C C . ARG A 1 99 ? -17.665 -4.819 14.304 1.00 93.12 99 ARG A C 1
ATOM 732 O O . ARG A 1 99 ? -18.593 -4.136 14.723 1.00 93.12 99 ARG A O 1
ATOM 739 N N . ALA A 1 100 ? -17.829 -5.813 13.436 1.00 92.62 100 ALA A N 1
ATOM 740 C CA . ALA A 1 100 ? -19.128 -6.266 12.944 1.00 92.62 100 ALA A CA 1
ATOM 741 C C . ALA A 1 100 ? -19.874 -7.189 13.933 1.00 92.62 100 ALA A C 1
ATOM 743 O O . ALA A 1 100 ? -20.997 -7.601 13.651 1.00 92.62 100 ALA A O 1
ATOM 744 N N . GLY A 1 101 ? -19.279 -7.519 15.088 1.00 93.12 101 GLY A N 1
ATOM 745 C CA . GLY A 1 101 ? -19.876 -8.411 16.086 1.00 93.12 101 GLY A CA 1
ATOM 746 C C . GLY A 1 101 ? -19.832 -9.895 15.706 1.00 93.12 101 GLY A C 1
ATOM 747 O O . GLY A 1 101 ? -20.581 -10.695 16.266 1.00 93.12 101 GLY A O 1
ATOM 748 N N . CYS A 1 102 ? -18.979 -10.283 14.755 1.00 92.06 102 CYS A N 1
ATOM 749 C CA . CYS A 1 102 ? -18.791 -11.679 14.376 1.00 92.06 102 CYS A CA 1
ATOM 750 C C . CYS A 1 102 ? -17.956 -12.426 15.428 1.00 92.06 102 CYS A C 1
ATOM 752 O O . CYS A 1 102 ? -17.004 -11.889 15.989 1.00 92.06 102 CYS A O 1
ATOM 754 N N . THR A 1 103 ? -18.281 -13.699 15.665 1.00 89.44 103 THR A N 1
ATOM 755 C CA . THR A 1 103 ? -17.539 -14.581 16.589 1.00 89.44 103 THR A CA 1
ATOM 756 C C . THR A 1 103 ? -16.367 -15.306 15.928 1.00 89.44 103 THR A C 1
ATOM 758 O O . THR A 1 103 ? -15.535 -15.893 16.614 1.00 89.44 103 THR A O 1
ATOM 761 N N . VAL A 1 104 ? -16.310 -15.275 14.597 1.00 93.00 104 VAL A N 1
ATOM 762 C CA . VAL A 1 104 ? -15.267 -15.880 13.767 1.00 93.00 104 VAL A CA 1
ATOM 763 C C . VAL A 1 104 ? -14.800 -14.870 12.727 1.00 93.00 104 VAL A C 1
ATOM 765 O O . VAL A 1 104 ? -15.560 -13.981 12.334 1.00 93.00 104 VAL A O 1
ATOM 768 N N . VAL A 1 105 ? -13.563 -15.026 12.260 1.00 92.88 105 VAL A N 1
ATOM 769 C CA . VAL A 1 105 ? -13.037 -14.241 11.139 1.00 92.88 105 VAL A CA 1
ATOM 770 C C . VAL A 1 105 ? -13.799 -14.629 9.876 1.00 92.88 105 VAL A C 1
ATOM 772 O O . VAL A 1 105 ? -13.834 -15.803 9.509 1.00 92.88 105 VAL A O 1
ATOM 775 N N . THR A 1 106 ? -14.410 -13.651 9.211 1.00 90.62 106 THR A N 1
ATOM 776 C CA . THR A 1 106 ? -15.108 -13.855 7.936 1.00 90.62 106 THR A CA 1
ATOM 777 C C . THR A 1 106 ? -14.506 -12.974 6.848 1.00 90.62 106 THR A C 1
ATOM 779 O O . THR A 1 106 ? -14.126 -11.835 7.093 1.00 90.62 106 THR A O 1
ATOM 782 N N . ALA A 1 107 ? -14.434 -13.489 5.621 1.00 89.31 107 ALA A N 1
ATOM 783 C CA . ALA A 1 107 ? -14.006 -12.708 4.463 1.00 89.31 107 ALA A CA 1
ATOM 784 C C . ALA A 1 107 ? -15.088 -11.725 3.978 1.00 89.31 107 ALA A C 1
ATOM 786 O O . ALA A 1 107 ? -14.781 -10.810 3.217 1.00 89.31 107 ALA A O 1
ATOM 787 N N . ASP A 1 108 ? -16.345 -11.872 4.415 1.00 91.69 108 ASP A N 1
ATOM 788 C CA . ASP A 1 108 ? -17.446 -11.014 3.961 1.00 91.69 108 ASP A CA 1
ATOM 789 C C . ASP A 1 108 ? -17.251 -9.545 4.347 1.00 91.69 108 ASP A C 1
ATOM 791 O O . ASP A 1 108 ? -17.648 -8.659 3.591 1.00 91.69 108 ASP A O 1
ATOM 795 N N . VAL A 1 109 ? -16.576 -9.274 5.472 1.00 92.88 109 VAL A N 1
ATOM 796 C CA . VAL A 1 109 ? -16.261 -7.902 5.908 1.00 92.88 109 VAL A CA 1
ATOM 797 C C . VAL A 1 109 ? -15.273 -7.192 4.983 1.00 92.88 109 VAL A C 1
ATOM 799 O O . VAL A 1 109 ? -15.178 -5.970 5.031 1.00 92.88 109 VAL A O 1
ATOM 802 N N . LEU A 1 110 ? -14.551 -7.932 4.134 1.00 93.19 110 LEU A N 1
ATOM 803 C CA . LEU A 1 110 ? -13.614 -7.365 3.165 1.00 93.19 110 LEU A CA 1
ATOM 804 C C . LEU A 1 110 ? -14.315 -6.882 1.888 1.00 93.19 110 LEU A C 1
ATOM 806 O O . LEU A 1 110 ? -13.752 -6.055 1.181 1.00 93.19 110 LEU A O 1
ATOM 810 N N . ARG A 1 111 ? -15.535 -7.361 1.594 1.00 90.75 111 ARG A N 1
ATOM 811 C CA . ARG A 1 111 ? -16.233 -7.093 0.320 1.00 90.75 111 ARG A CA 1
ATOM 812 C C . ARG A 1 111 ? -16.523 -5.606 0.097 1.00 90.75 111 ARG A C 1
ATOM 814 O O . ARG A 1 111 ? -16.408 -5.133 -1.023 1.00 90.75 111 ARG A O 1
ATOM 821 N N . GLU A 1 112 ? -16.868 -4.889 1.164 1.00 90.69 112 GLU A N 1
ATOM 822 C CA . GLU A 1 112 ? -17.189 -3.453 1.128 1.00 90.69 112 GLU A CA 1
ATOM 823 C C . GLU A 1 112 ? -16.080 -2.583 1.747 1.00 90.69 112 GLU A C 1
ATOM 825 O O . GLU A 1 112 ? -16.211 -1.359 1.834 1.00 90.69 112 GLU A O 1
ATOM 830 N N . ALA A 1 113 ? -14.978 -3.193 2.193 1.00 94.25 113 ALA A N 1
ATOM 831 C CA . ALA A 1 113 ? -13.893 -2.476 2.846 1.00 94.25 113 ALA A CA 1
ATOM 832 C C . ALA A 1 113 ? -12.947 -1.843 1.821 1.00 94.25 113 ALA A C 1
ATOM 834 O O . ALA A 1 113 ? -12.543 -2.471 0.847 1.00 94.25 113 ALA A O 1
ATOM 835 N N . ARG A 1 114 ? -12.528 -0.603 2.081 1.00 95.38 114 ARG A N 1
ATOM 836 C CA . ARG A 1 114 ? -11.387 0.027 1.404 1.00 95.38 114 ARG A CA 1
ATOM 837 C C . ARG A 1 114 ? -10.171 -0.085 2.302 1.00 95.38 114 ARG A C 1
ATOM 839 O O . ARG A 1 114 ? -10.110 0.581 3.338 1.00 95.38 114 ARG A O 1
ATOM 846 N N . ILE A 1 115 ? -9.231 -0.942 1.929 1.00 96.81 115 ILE A N 1
ATOM 847 C CA . ILE A 1 115 ? -8.062 -1.274 2.743 1.00 96.81 115 ILE A CA 1
ATOM 848 C C . ILE A 1 115 ? -6.814 -0.762 2.036 1.00 96.81 115 ILE A C 1
ATOM 850 O O . ILE A 1 115 ? -6.550 -1.158 0.907 1.00 96.81 115 ILE A O 1
ATOM 854 N N . LEU A 1 116 ? -6.031 0.082 2.703 1.00 96.50 116 LEU A N 1
ATOM 855 C CA . LEU A 1 116 ? -4.712 0.505 2.238 1.00 96.50 116 LEU A CA 1
ATOM 856 C C . LEU A 1 116 ? -3.635 -0.164 3.090 1.00 96.50 116 LEU A C 1
ATOM 858 O O . LEU A 1 116 ? -3.554 0.087 4.285 1.00 96.50 116 LEU A O 1
ATOM 862 N N . ILE A 1 117 ? -2.792 -0.986 2.478 1.00 96.88 117 ILE A N 1
ATOM 863 C CA . ILE A 1 117 ? -1.635 -1.636 3.087 1.00 96.88 117 ILE A CA 1
ATOM 864 C C . ILE A 1 117 ? -0.380 -0.908 2.612 1.00 96.88 117 ILE A C 1
ATOM 866 O O . ILE A 1 117 ? -0.065 -0.875 1.423 1.00 96.88 117 ILE A O 1
ATOM 870 N N . LEU A 1 118 ? 0.349 -0.337 3.557 1.00 94.56 118 LEU A N 1
ATOM 871 C CA . LEU A 1 118 ? 1.615 0.344 3.364 1.00 94.56 118 LEU A CA 1
ATOM 872 C C . LEU A 1 118 ? 2.718 -0.557 3.911 1.00 94.56 118 LEU A C 1
ATOM 874 O O . LEU A 1 118 ? 2.825 -0.776 5.116 1.00 94.56 118 LEU A O 1
ATOM 878 N N . HIS A 1 119 ? 3.534 -1.111 3.025 1.00 92.31 119 HIS A N 1
ATOM 879 C CA . HIS A 1 119 ? 4.680 -1.911 3.421 1.00 92.31 119 HIS A CA 1
ATOM 880 C C . HIS A 1 119 ? 5.834 -1.015 3.821 1.00 92.31 119 HIS A C 1
ATOM 882 O O . HIS A 1 119 ? 6.390 -0.319 2.960 1.00 92.31 119 HIS A O 1
ATOM 888 N N . MET A 1 120 ? 6.224 -1.085 5.097 1.00 88.75 120 MET A N 1
ATOM 889 C CA . MET A 1 120 ? 7.487 -0.499 5.509 1.00 88.75 120 MET A CA 1
ATOM 890 C C . MET A 1 120 ? 8.627 -1.195 4.789 1.00 88.75 120 MET A C 1
ATOM 892 O O . MET A 1 120 ? 8.704 -2.424 4.705 1.00 88.75 120 MET A O 1
ATOM 896 N N . GLY A 1 121 ? 9.480 -0.355 4.221 1.00 77.88 121 GLY A N 1
ATOM 897 C CA . GLY A 1 121 ? 10.663 -0.766 3.507 1.00 77.88 121 GLY A CA 1
ATOM 898 C C . GLY A 1 121 ? 11.676 -1.514 4.356 1.00 77.88 121 GLY A C 1
ATOM 899 O O . GLY A 1 121 ? 11.467 -1.835 5.526 1.00 77.88 121 GLY A O 1
ATOM 900 N N . ARG A 1 122 ? 12.825 -1.783 3.745 1.00 74.75 122 ARG A N 1
ATOM 901 C CA . ARG A 1 122 ? 13.969 -2.332 4.483 1.00 74.75 122 ARG A CA 1
ATOM 902 C C . ARG A 1 122 ? 14.507 -1.297 5.465 1.00 74.75 122 ARG A C 1
A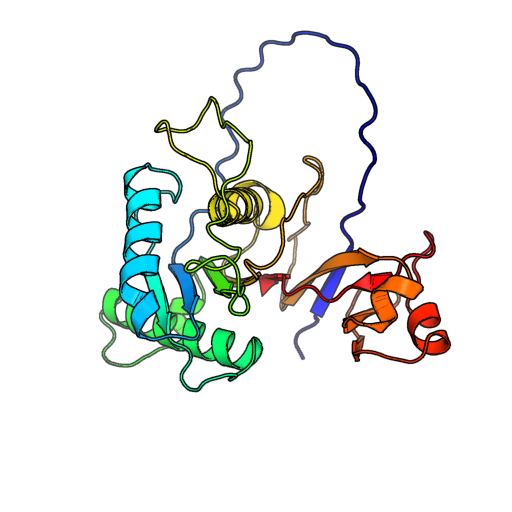TOM 904 O O . ARG A 1 122 ? 14.371 -0.091 5.245 1.00 74.75 122 ARG A O 1
ATOM 911 N N . ASP A 1 123 ? 15.185 -1.786 6.497 1.00 74.31 123 ASP A N 1
ATOM 912 C CA . ASP A 1 123 ? 15.947 -0.923 7.389 1.00 74.31 123 ASP A CA 1
ATOM 913 C C . ASP A 1 123 ? 16.927 -0.085 6.576 1.00 74.31 123 ASP A C 1
ATOM 915 O O . ASP A 1 123 ? 17.644 -0.587 5.699 1.00 74.31 123 ASP A O 1
ATOM 919 N N . PHE A 1 124 ? 16.933 1.211 6.860 1.00 68.81 124 PHE A N 1
ATOM 920 C CA . PHE A 1 124 ? 17.858 2.136 6.246 1.00 68.81 124 PHE A CA 1
ATOM 921 C C . PHE A 1 124 ? 18.955 2.440 7.270 1.00 68.81 124 PHE A C 1
ATOM 923 O O . PHE A 1 124 ? 18.642 3.004 8.310 1.00 68.81 124 PHE A O 1
ATOM 930 N N . PRO A 1 125 ? 20.235 2.104 7.012 1.00 68.94 125 PRO A N 1
ATOM 931 C CA . PRO A 1 125 ? 21.303 2.222 8.015 1.00 68.94 125 PRO A CA 1
ATOM 932 C C . PRO A 1 125 ? 21.541 3.628 8.586 1.00 68.94 125 PRO A C 1
ATOM 934 O O . PRO A 1 125 ? 22.332 3.780 9.509 1.00 68.94 125 PRO A O 1
ATOM 937 N N . PHE A 1 126 ? 20.919 4.650 7.998 1.00 69.44 126 PHE A N 1
ATOM 938 C CA . PHE A 1 126 ? 21.106 6.054 8.346 1.00 69.44 126 PHE A CA 1
ATOM 939 C C . PHE A 1 126 ? 19.833 6.711 8.907 1.00 69.44 126 PHE A C 1
ATOM 941 O O . PHE A 1 126 ? 19.840 7.921 9.108 1.00 69.44 126 PHE A O 1
ATOM 948 N N . ASP A 1 127 ? 18.750 5.952 9.116 1.00 67.69 127 ASP A N 1
ATOM 949 C CA . ASP A 1 127 ? 17.498 6.458 9.692 1.00 67.69 127 ASP A CA 1
ATOM 950 C C . ASP A 1 127 ? 16.796 5.358 10.507 1.00 67.69 127 ASP A C 1
ATOM 952 O O . ASP A 1 127 ? 16.431 4.308 9.969 1.00 67.69 127 ASP A O 1
ATOM 956 N N . ASP A 1 128 ? 16.579 5.623 11.796 1.00 64.38 128 ASP A N 1
ATOM 957 C CA . ASP A 1 128 ? 15.937 4.703 12.743 1.00 64.38 128 ASP A CA 1
ATOM 958 C C . ASP A 1 128 ? 14.449 4.461 12.427 1.00 64.38 128 ASP A C 1
ATOM 960 O O . ASP A 1 128 ? 13.857 3.486 12.891 1.00 64.38 128 ASP A O 1
ATOM 964 N N . CYS A 1 129 ? 13.827 5.336 11.630 1.00 62.53 129 CYS A N 1
ATOM 965 C CA . CYS A 1 129 ? 12.412 5.271 11.273 1.00 62.53 129 CYS A CA 1
ATOM 966 C C . CYS A 1 129 ? 12.169 4.830 9.818 1.00 62.53 129 CYS A C 1
ATOM 968 O O . CYS A 1 129 ? 11.030 4.847 9.358 1.00 62.53 129 CYS A O 1
ATOM 970 N N . SER A 1 130 ? 13.188 4.356 9.089 1.00 70.69 130 SER A N 1
ATOM 971 C CA . SER A 1 130 ? 13.073 3.992 7.664 1.00 70.69 130 SER A CA 1
ATOM 972 C C . SER A 1 13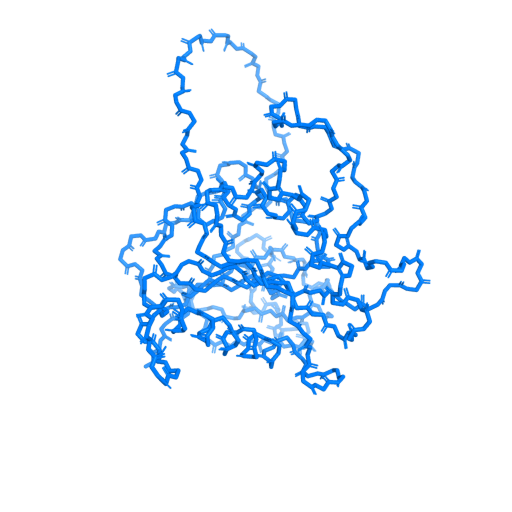0 ? 12.661 5.176 6.760 1.00 70.69 130 SER A C 1
ATOM 974 O O . SER A 1 130 ? 12.344 6.281 7.192 1.00 70.69 130 SER A O 1
ATOM 976 N N . ARG A 1 131 ? 12.648 4.947 5.443 1.00 81.12 131 ARG A N 1
ATOM 977 C CA . ARG A 1 131 ? 12.384 5.967 4.411 1.00 81.12 131 ARG A CA 1
ATOM 978 C C . ARG A 1 131 ? 10.971 6.546 4.444 1.00 81.12 131 ARG A C 1
ATOM 980 O O . ARG A 1 131 ? 10.722 7.588 3.842 1.00 81.12 131 ARG A O 1
ATOM 987 N N . ALA A 1 132 ? 10.037 5.883 5.121 1.00 87.06 132 ALA A N 1
ATOM 988 C CA . ALA A 1 132 ? 8.655 6.344 5.215 1.00 87.06 132 ALA A CA 1
ATOM 989 C C . ALA A 1 132 ? 8.539 7.687 5.951 1.00 87.06 132 ALA A C 1
ATOM 991 O O . ALA A 1 132 ? 7.720 8.525 5.575 1.00 87.06 132 ALA A O 1
ATOM 992 N N . PHE A 1 133 ? 9.362 7.906 6.978 1.00 88.56 133 PHE A N 1
ATOM 993 C CA . PHE A 1 133 ? 9.287 9.095 7.832 1.00 88.56 133 PHE A CA 1
ATOM 994 C C . PHE A 1 133 ? 10.335 10.160 7.497 1.00 88.56 133 PHE A C 1
ATOM 996 O O . PHE A 1 133 ? 10.405 11.192 8.162 1.00 88.56 133 PHE A O 1
ATOM 1003 N N . THR A 1 134 ? 11.083 9.979 6.405 1.00 88.50 134 THR A N 1
ATOM 1004 C CA . THR A 1 134 ? 11.985 11.008 5.885 1.00 88.50 134 THR A CA 1
ATOM 1005 C C . THR A 1 134 ? 11.199 12.275 5.541 1.00 88.50 134 THR A C 1
ATOM 1007 O O . THR A 1 134 ? 10.272 12.241 4.725 1.00 88.50 134 THR A O 1
ATOM 1010 N N . CYS A 1 135 ? 11.571 13.390 6.173 1.00 89.50 135 CYS A N 1
ATOM 1011 C CA . CYS A 1 135 ? 10.958 14.696 5.949 1.00 89.50 135 CYS A CA 1
ATOM 1012 C C . CYS A 1 135 ? 11.202 15.179 4.515 1.00 89.50 135 CYS A C 1
ATOM 1014 O O . CYS A 1 135 ? 12.297 15.032 3.970 1.00 89.50 135 CYS A O 1
ATOM 1016 N N . LEU A 1 136 ? 10.180 15.783 3.919 1.00 89.06 136 LEU A N 1
ATOM 1017 C CA . LEU A 1 136 ? 10.213 16.341 2.576 1.00 89.06 136 LEU A CA 1
ATOM 1018 C C . LEU A 1 136 ? 10.183 17.871 2.648 1.00 89.06 136 LEU A C 1
ATOM 1020 O O . LEU A 1 136 ? 9.491 18.423 3.503 1.00 89.06 136 LEU A O 1
ATOM 1024 N N . PRO A 1 137 ? 10.883 18.575 1.741 1.00 88.38 137 PRO A N 1
ATOM 1025 C CA . PRO A 1 137 ? 10.839 20.032 1.654 1.00 88.38 137 PRO A CA 1
ATOM 1026 C C . PRO A 1 137 ? 9.551 20.484 0.944 1.00 88.38 137 PRO A C 1
ATOM 1028 O O . PRO A 1 137 ? 9.596 21.102 -0.117 1.00 88.38 137 PRO A O 1
ATOM 1031 N N . VAL A 1 138 ? 8.398 20.096 1.492 1.00 83.56 138 VAL A N 1
ATOM 1032 C CA . VAL A 1 138 ? 7.067 20.344 0.930 1.00 83.56 138 VAL A CA 1
ATOM 1033 C C . VAL A 1 138 ? 6.151 20.867 2.025 1.00 83.56 138 VAL A C 1
ATOM 1035 O O . VAL A 1 138 ? 6.024 20.259 3.089 1.00 83.56 138 VAL A O 1
ATOM 1038 N N . GLU A 1 139 ? 5.480 21.970 1.719 1.00 79.12 139 GLU A N 1
ATOM 1039 C CA . GLU A 1 139 ? 4.441 22.573 2.542 1.00 79.12 139 GLU A CA 1
ATOM 1040 C C . GLU A 1 139 ? 3.087 22.385 1.848 1.00 79.12 139 GLU A C 1
ATOM 1042 O O . GLU A 1 139 ? 2.974 22.605 0.639 1.00 79.12 139 GLU A O 1
ATOM 1047 N N . ASP A 1 140 ? 2.071 21.963 2.603 1.00 77.12 140 ASP A N 1
ATOM 1048 C CA . ASP A 1 140 ? 0.685 21.963 2.137 1.00 77.12 140 ASP A CA 1
ATOM 1049 C C . ASP A 1 140 ? -0.055 23.142 2.789 1.00 77.12 140 ASP A C 1
ATOM 1051 O O . ASP A 1 140 ? -0.428 23.056 3.962 1.00 77.12 140 ASP A O 1
ATOM 1055 N N . PRO A 1 141 ? -0.290 24.242 2.052 1.00 77.38 141 PRO A N 1
ATOM 1056 C CA . PRO A 1 141 ? -0.952 25.425 2.595 1.00 77.38 141 PRO A CA 1
ATOM 1057 C C . PRO A 1 141 ? -2.423 25.180 2.962 1.00 77.38 141 PRO A C 1
ATOM 1059 O O . PRO A 1 141 ? -3.022 26.005 3.647 1.00 77.38 141 PRO A O 1
ATOM 1062 N N . ASN A 1 142 ? -3.019 24.069 2.512 1.00 78.38 142 ASN A N 1
ATOM 1063 C CA . ASN A 1 142 ? -4.390 23.688 2.843 1.00 78.38 142 ASN A CA 1
ATOM 1064 C C . ASN A 1 142 ? -4.457 22.628 3.951 1.00 78.38 142 ASN A C 1
ATOM 1066 O O . ASN A 1 142 ? -5.553 22.158 4.274 1.00 78.38 142 ASN A O 1
ATOM 1070 N N . ALA A 1 143 ? -3.316 22.227 4.525 1.00 79.12 143 ALA A N 1
ATOM 1071 C CA . ALA A 1 143 ? -3.294 21.237 5.587 1.00 79.12 143 ALA A CA 1
ATOM 1072 C C . ALA A 1 143 ? -4.105 21.728 6.801 1.00 79.12 143 ALA A C 1
ATOM 1074 O O . ALA A 1 143 ? -3.978 22.887 7.204 1.00 79.12 143 ALA A O 1
ATOM 1075 N N . PRO A 1 144 ? -4.899 20.856 7.452 1.00 79.69 144 PRO A N 1
ATOM 1076 C CA . PRO A 1 144 ? -5.679 21.260 8.623 1.00 79.69 144 PRO A CA 1
ATOM 1077 C C . PRO A 1 144 ? -4.818 21.670 9.830 1.00 79.69 144 PRO A C 1
ATOM 1079 O O . PRO A 1 144 ? -5.323 22.287 10.766 1.00 79.69 144 PRO A O 1
ATOM 1082 N N . ALA A 1 145 ? -3.538 21.290 9.837 1.00 82.88 145 ALA A N 1
ATOM 1083 C CA . ALA A 1 145 ? -2.575 21.625 10.875 1.00 82.88 145 ALA A CA 1
ATOM 1084 C C . ALA A 1 145 ? -1.171 21.774 10.276 1.00 82.88 145 ALA A C 1
ATOM 1086 O O . ALA A 1 145 ? -0.772 20.973 9.430 1.00 82.88 145 ALA A O 1
ATOM 1087 N N . GLU A 1 146 ? -0.408 22.749 10.772 1.00 83.31 146 GLU A N 1
ATOM 1088 C CA . GLU A 1 146 ? 0.999 22.933 10.416 1.00 83.31 146 GLU A CA 1
ATOM 1089 C C . GLU A 1 146 ? 1.844 21.789 10.994 1.00 83.31 146 GLU A C 1
ATOM 1091 O O . GLU A 1 146 ? 1.827 21.515 12.200 1.00 83.31 146 GLU A O 1
ATOM 1096 N N . ALA A 1 147 ? 2.565 21.083 10.124 1.00 85.12 147 ALA A N 1
ATOM 1097 C CA . ALA A 1 147 ? 3.446 19.994 10.508 1.00 85.12 147 ALA A CA 1
ATOM 1098 C C . ALA A 1 147 ? 4.485 19.697 9.424 1.00 85.12 147 ALA A C 1
ATOM 1100 O O . ALA A 1 147 ? 4.292 20.012 8.254 1.00 85.12 147 ALA A O 1
ATOM 1101 N N . LEU A 1 148 ? 5.564 19.016 9.819 1.00 86.88 148 LEU A N 1
ATOM 1102 C CA . LEU A 1 148 ? 6.505 18.436 8.865 1.00 86.88 148 LEU A CA 1
ATOM 1103 C C . LEU A 1 148 ? 5.805 17.360 8.027 1.00 86.88 148 LEU A C 1
ATOM 1105 O O . LEU A 1 148 ? 5.199 16.437 8.578 1.00 86.88 148 LEU A O 1
ATOM 1109 N N . THR A 1 149 ? 5.941 17.477 6.709 1.00 88.81 149 THR A N 1
ATOM 1110 C CA . THR A 1 149 ? 5.500 16.479 5.731 1.00 88.81 149 THR A CA 1
ATOM 1111 C C . THR A 1 149 ? 6.597 15.438 5.551 1.00 88.81 149 THR A C 1
ATOM 1113 O O . THR A 1 149 ? 7.748 15.800 5.306 1.00 88.81 149 THR A O 1
ATOM 1116 N N . CYS A 1 150 ? 6.270 14.149 5.620 1.00 90.69 150 CYS A N 1
ATOM 1117 C CA . CYS A 1 150 ? 7.209 13.081 5.271 1.00 90.69 150 CYS A CA 1
ATOM 1118 C C . CYS A 1 150 ? 6.742 12.266 4.056 1.00 90.69 150 CYS A C 1
ATOM 1120 O O . CYS A 1 150 ? 5.665 12.499 3.500 1.00 90.69 150 CYS A O 1
ATOM 1122 N N . ASN A 1 151 ? 7.551 11.293 3.624 1.00 90.88 151 ASN A N 1
ATOM 1123 C CA . ASN A 1 151 ? 7.194 10.429 2.494 1.00 90.88 151 ASN A CA 1
ATOM 1124 C C . ASN A 1 151 ? 5.847 9.709 2.692 1.00 90.88 151 ASN A C 1
ATOM 1126 O O . ASN A 1 151 ? 5.041 9.635 1.768 1.00 90.88 151 ASN A O 1
ATOM 1130 N N . LEU A 1 152 ? 5.567 9.227 3.905 1.00 92.06 152 LEU A N 1
ATOM 1131 C CA . LEU A 1 152 ? 4.295 8.592 4.247 1.00 92.06 152 LEU A CA 1
ATOM 1132 C C . LEU A 1 152 ? 3.103 9.519 3.973 1.00 92.06 152 LEU A C 1
ATOM 1134 O O . LEU A 1 152 ? 2.110 9.066 3.411 1.00 92.06 152 LEU A O 1
ATOM 1138 N N . ASP A 1 153 ? 3.208 10.804 4.319 1.00 91.31 153 ASP A N 1
ATOM 1139 C CA . ASP A 1 153 ? 2.153 11.796 4.070 1.00 91.31 153 ASP A CA 1
ATOM 1140 C C . ASP A 1 153 ? 1.925 12.003 2.569 1.00 91.31 153 ASP A C 1
ATOM 1142 O O . ASP A 1 153 ? 0.786 11.990 2.097 1.00 91.31 153 ASP A O 1
ATOM 1146 N N . SER A 1 154 ? 3.011 12.109 1.798 1.00 90.19 154 SER A N 1
ATOM 1147 C CA . SER A 1 154 ? 2.947 12.227 0.337 1.00 90.19 154 SER A CA 1
ATOM 1148 C C . SER A 1 154 ? 2.308 10.994 -0.318 1.00 90.19 154 SER A C 1
ATOM 1150 O O . SER A 1 154 ? 1.471 11.128 -1.217 1.00 90.19 154 SER A O 1
ATOM 1152 N N . LEU A 1 155 ? 2.637 9.792 0.166 1.00 91.38 155 LEU A N 1
ATOM 1153 C CA . LEU A 1 155 ? 2.042 8.539 -0.300 1.00 91.38 155 LEU A CA 1
ATOM 1154 C C . LEU A 1 155 ? 0.560 8.447 0.055 1.00 91.38 155 LEU A C 1
ATOM 1156 O O . LEU A 1 155 ? -0.251 8.146 -0.818 1.00 91.38 155 LEU A O 1
ATOM 1160 N N . LEU A 1 156 ? 0.187 8.752 1.298 1.00 91.75 156 LEU A N 1
ATOM 1161 C CA . LEU A 1 156 ? -1.210 8.788 1.730 1.00 91.75 156 LEU A CA 1
ATOM 1162 C C . LEU A 1 156 ? -2.023 9.763 0.874 1.00 91.75 156 LEU A C 1
ATOM 1164 O O . LEU A 1 156 ? -3.089 9.394 0.382 1.00 91.75 156 LEU A O 1
ATOM 1168 N N . GLY A 1 157 ? -1.503 10.968 0.629 1.00 89.75 157 GLY A N 1
ATOM 1169 C CA . GLY A 1 157 ? -2.134 11.955 -0.245 1.00 89.75 157 GLY A CA 1
ATOM 1170 C C . GLY A 1 157 ? -2.300 11.445 -1.678 1.00 89.75 157 GLY A C 1
ATOM 1171 O O . GLY A 1 157 ? -3.401 11.484 -2.226 1.00 89.75 157 GLY A O 1
ATOM 1172 N N . THR A 1 158 ? -1.239 10.888 -2.266 1.00 89.44 158 THR A N 1
ATOM 1173 C CA . THR A 1 158 ? -1.253 10.367 -3.644 1.00 89.44 158 THR A CA 1
ATOM 1174 C C . THR A 1 158 ? -2.230 9.203 -3.806 1.00 89.44 158 THR A C 1
ATOM 1176 O O . THR A 1 158 ? -3.034 9.190 -4.740 1.00 89.44 158 THR A O 1
ATOM 1179 N N . MET A 1 159 ? -2.215 8.240 -2.882 1.00 91.00 159 MET A N 1
ATOM 1180 C CA . MET A 1 159 ? -3.130 7.099 -2.914 1.00 91.00 159 MET A CA 1
ATOM 1181 C C . MET A 1 159 ? -4.578 7.563 -2.748 1.00 91.00 159 MET A C 1
ATOM 1183 O O . MET A 1 159 ? -5.442 7.156 -3.516 1.00 91.00 159 MET A O 1
ATOM 1187 N N . THR A 1 160 ? -4.841 8.458 -1.797 1.00 90.25 160 THR A N 1
ATOM 1188 C CA . THR A 1 160 ? -6.205 8.869 -1.435 1.00 90.25 160 THR A CA 1
ATOM 1189 C C . THR A 1 160 ? -6.843 9.809 -2.456 1.00 90.25 160 THR A C 1
ATOM 1191 O O . THR A 1 160 ? -8.025 9.664 -2.769 1.00 90.25 160 THR A O 1
ATOM 1194 N N . GLN A 1 161 ? -6.085 10.787 -2.957 1.00 87.38 161 GLN A N 1
ATOM 1195 C CA . GLN A 1 161 ? -6.619 11.880 -3.777 1.00 87.38 161 GLN A CA 1
ATOM 1196 C C . GLN A 1 161 ? -6.439 11.652 -5.281 1.00 87.38 161 GLN A C 1
ATOM 1198 O O . GLN A 1 161 ? -7.175 12.243 -6.069 1.00 87.38 161 GLN A O 1
ATOM 1203 N N . GLN A 1 162 ? -5.482 10.809 -5.687 1.00 87.62 162 GLN A N 1
ATOM 1204 C CA . GLN A 1 162 ? -5.147 10.607 -7.099 1.00 87.62 162 GLN A CA 1
ATOM 1205 C C . GLN A 1 162 ? -5.411 9.164 -7.535 1.00 87.62 162 GLN A C 1
ATOM 1207 O O . GLN A 1 162 ? -6.390 8.907 -8.230 1.00 87.62 162 GLN A O 1
ATOM 1212 N N . LEU A 1 163 ? -4.593 8.202 -7.094 1.00 88.38 163 LEU A N 1
ATOM 1213 C CA . LEU A 1 163 ? -4.595 6.852 -7.676 1.00 88.38 163 LEU A CA 1
ATOM 1214 C C . LEU A 1 163 ? -5.852 6.040 -7.361 1.00 88.38 163 LEU A C 1
ATOM 1216 O O . LEU A 1 163 ? -6.362 5.338 -8.232 1.00 88.38 163 LEU A O 1
ATOM 1220 N N . CYS A 1 164 ? -6.363 6.126 -6.133 1.00 89.44 164 CYS A N 1
ATOM 1221 C CA . CYS A 1 164 ? -7.511 5.319 -5.716 1.00 89.44 164 CYS A CA 1
ATOM 1222 C C . CYS A 1 164 ? -8.843 6.038 -5.966 1.00 89.44 164 CYS A C 1
ATOM 1224 O O . CYS A 1 164 ? -9.908 5.496 -5.661 1.00 89.44 164 CYS A O 1
ATOM 1226 N N . ARG A 1 165 ? -8.820 7.259 -6.511 1.00 88.00 165 ARG A N 1
ATOM 1227 C CA . ARG A 1 165 ? -10.033 8.034 -6.770 1.00 88.00 165 ARG A CA 1
ATOM 1228 C C . ARG A 1 165 ? -10.950 7.265 -7.725 1.00 88.00 165 ARG A C 1
ATOM 1230 O O . ARG A 1 165 ? -10.514 6.791 -8.769 1.00 88.00 165 ARG A O 1
ATOM 1237 N N . GLY A 1 166 ? -12.217 7.113 -7.337 1.00 87.25 166 GLY A N 1
ATOM 1238 C CA . GLY A 1 166 ? -13.209 6.348 -8.101 1.00 87.25 166 GLY A CA 1
ATOM 1239 C C . GLY A 1 166 ? -13.068 4.823 -8.012 1.00 87.25 166 GLY A C 1
ATOM 1240 O O . GLY A 1 166 ? -13.884 4.122 -8.604 1.00 87.25 166 GLY A O 1
ATOM 1241 N N . SER A 1 167 ? -12.085 4.301 -7.267 1.00 90.44 167 SER A N 1
ATOM 1242 C CA . SER A 1 167 ? -11.913 2.854 -7.118 1.00 90.44 167 SER A CA 1
ATOM 1243 C C . SER A 1 167 ? -13.049 2.210 -6.304 1.00 90.44 167 SER A C 1
ATOM 1245 O O . SER A 1 167 ? -13.562 2.818 -5.348 1.00 90.44 167 SER A O 1
ATOM 1247 N N . PRO A 1 168 ? -13.461 0.979 -6.663 1.00 91.62 168 PRO A N 1
ATOM 1248 C CA . PRO A 1 168 ? -14.390 0.205 -5.849 1.00 91.62 168 PRO A CA 1
ATOM 1249 C C . PRO A 1 168 ? -13.747 -0.207 -4.510 1.00 91.62 168 PRO A C 1
ATOM 1251 O O . PRO A 1 168 ? -12.531 -0.080 -4.339 1.00 91.62 168 PRO A O 1
ATOM 1254 N N . PRO A 1 169 ? -14.543 -0.691 -3.538 1.00 93.38 169 PRO A N 1
ATOM 1255 C CA . PRO A 1 169 ? -14.012 -1.394 -2.375 1.00 93.38 169 PRO A CA 1
ATOM 1256 C C . PRO A 1 169 ? -13.034 -2.503 -2.768 1.00 93.38 169 PRO A C 1
ATOM 1258 O O . PRO A 1 169 ? -13.222 -3.166 -3.786 1.00 93.38 169 PRO A O 1
ATOM 1261 N N . GLY A 1 170 ? -11.989 -2.674 -1.965 1.00 93.44 170 GLY A N 1
ATOM 1262 C CA . GLY A 1 170 ? -10.855 -3.514 -2.311 1.00 93.44 170 GLY A CA 1
ATOM 1263 C C . GLY A 1 170 ? -9.615 -3.239 -1.467 1.00 93.44 170 GLY A C 1
ATOM 1264 O O . GLY A 1 170 ? -9.614 -2.426 -0.533 1.00 93.44 170 GLY A O 1
ATOM 1265 N N . VAL A 1 171 ? -8.541 -3.937 -1.815 1.00 95.00 171 VAL A N 1
ATOM 1266 C CA . VAL A 1 171 ? -7.235 -3.877 -1.164 1.00 95.00 171 VAL A CA 1
ATOM 1267 C C . VAL A 1 171 ? -6.243 -3.161 -2.070 1.00 95.00 171 VAL A C 1
ATOM 1269 O O . VAL A 1 171 ? -5.998 -3.551 -3.208 1.00 95.00 171 VAL A O 1
ATOM 1272 N N . TRP A 1 172 ? -5.623 -2.130 -1.521 1.00 94.56 172 TRP A N 1
ATOM 1273 C CA . TRP A 1 172 ? -4.532 -1.387 -2.120 1.00 94.56 172 TRP A CA 1
ATOM 1274 C C . TRP A 1 172 ? -3.249 -1.680 -1.366 1.00 94.56 172 TRP A C 1
ATOM 1276 O O . TRP A 1 172 ? -3.209 -1.562 -0.149 1.00 94.56 172 TRP A O 1
ATOM 1286 N N . VAL A 1 173 ? -2.185 -2.034 -2.074 1.00 93.31 173 VAL A N 1
ATOM 1287 C CA . VAL A 1 173 ? -0.877 -2.339 -1.493 1.00 93.31 173 VAL A CA 1
ATOM 1288 C C . VAL A 1 173 ? 0.146 -1.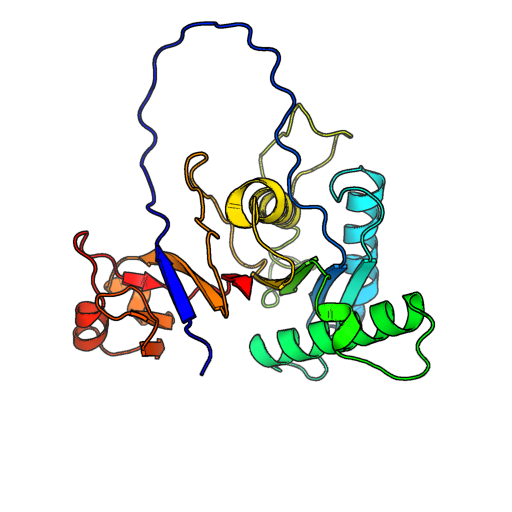390 -2.085 1.00 93.31 173 VAL A C 1
ATOM 1290 O O . VAL A 1 173 ? 0.289 -1.340 -3.302 1.00 93.31 173 VAL A O 1
ATOM 1293 N N . CYS A 1 174 ? 0.863 -0.655 -1.240 1.00 90.50 174 CYS A N 1
ATOM 1294 C CA . CYS A 1 174 ? 1.905 0.291 -1.624 1.00 90.50 174 CYS A CA 1
ATOM 1295 C C . CYS A 1 174 ? 3.150 0.107 -0.744 1.00 90.50 174 CYS A C 1
ATOM 1297 O O . CYS A 1 174 ? 3.034 -0.243 0.425 1.00 90.50 174 CYS A O 1
ATOM 1299 N N . SER A 1 175 ? 4.352 0.340 -1.274 1.00 88.44 175 SER A N 1
ATOM 1300 C CA . SER A 1 175 ? 5.580 0.392 -0.465 1.00 88.44 175 SER A CA 1
ATOM 1301 C C . SER A 1 175 ? 5.960 1.821 -0.095 1.00 88.44 175 SER A C 1
ATOM 1303 O O . SER A 1 175 ? 5.881 2.725 -0.925 1.00 88.44 175 SER A O 1
ATOM 1305 N N . THR A 1 176 ? 6.470 1.998 1.123 1.00 89.62 176 THR A N 1
ATOM 1306 C CA . THR A 1 176 ? 6.971 3.285 1.620 1.00 89.62 176 THR A CA 1
ATOM 1307 C C . THR A 1 176 ? 8.430 3.581 1.257 1.00 89.62 176 THR A C 1
ATOM 1309 O O . THR A 1 176 ? 8.935 4.654 1.576 1.00 89.62 176 THR A O 1
ATOM 1312 N N . ASP A 1 177 ? 9.118 2.677 0.547 1.00 83.94 177 ASP A N 1
ATOM 1313 C CA . ASP A 1 177 ? 10.513 2.869 0.104 1.00 83.94 177 ASP A CA 1
ATOM 1314 C C . ASP A 1 177 ? 10.656 3.819 -1.097 1.00 83.94 177 ASP A C 1
ATOM 1316 O O . ASP A 1 177 ? 11.773 4.118 -1.539 1.00 83.94 177 ASP A O 1
ATOM 1320 N N . MET A 1 178 ? 9.530 4.258 -1.660 1.00 80.00 178 MET A N 1
ATOM 1321 C CA . MET A 1 178 ? 9.467 5.043 -2.884 1.00 80.00 178 MET A CA 1
ATOM 1322 C C . MET A 1 178 ? 8.844 6.405 -2.615 1.00 80.00 178 MET A C 1
ATOM 1324 O O . MET A 1 178 ? 7.807 6.499 -1.966 1.00 80.00 178 MET A O 1
ATOM 1328 N N . LEU A 1 179 ? 9.460 7.440 -3.184 1.00 83.56 179 LEU A N 1
ATOM 1329 C CA . LEU A 1 179 ? 8.828 8.739 -3.374 1.00 83.56 179 LEU A CA 1
ATOM 1330 C C . LEU A 1 179 ? 8.009 8.656 -4.659 1.00 83.56 179 LEU A C 1
ATOM 1332 O O . LEU A 1 179 ? 8.570 8.529 -5.752 1.00 83.56 179 LEU A O 1
ATOM 1336 N N . LEU A 1 180 ? 6.688 8.637 -4.517 1.00 83.81 180 LEU A N 1
ATOM 1337 C CA . LEU A 1 180 ? 5.768 8.478 -5.634 1.00 83.81 180 LEU A CA 1
ATOM 1338 C C . LEU A 1 180 ? 5.243 9.846 -6.065 1.00 83.81 180 LEU A C 1
ATOM 1340 O O . LEU A 1 180 ? 4.560 10.524 -5.307 1.00 83.81 180 LEU A O 1
ATOM 1344 N N . THR A 1 181 ? 5.533 10.228 -7.305 1.00 81.19 181 THR A N 1
ATOM 1345 C CA . THR A 1 181 ? 4.931 11.400 -7.943 1.00 81.19 181 THR A CA 1
ATOM 1346 C C . THR A 1 181 ? 4.109 10.932 -9.127 1.00 81.19 181 THR A C 1
ATOM 1348 O O . THR A 1 181 ? 4.620 10.261 -10.024 1.00 81.19 181 THR A O 1
ATOM 1351 N N . VAL A 1 182 ? 2.829 11.282 -9.111 1.00 83.06 182 VAL A N 1
ATOM 1352 C CA . VAL A 1 182 ? 1.865 10.949 -10.156 1.00 83.06 182 VAL A CA 1
ATOM 1353 C C . VAL A 1 182 ? 1.430 12.263 -10.811 1.00 83.06 182 VAL A C 1
ATOM 1355 O O . VAL A 1 182 ? 1.226 13.251 -10.101 1.00 83.06 182 VAL A O 1
ATOM 1358 N N . PRO A 1 183 ? 1.341 12.337 -12.152 1.00 83.19 183 PRO A N 1
ATOM 1359 C CA . PRO A 1 183 ? 0.805 13.518 -12.816 1.00 83.19 183 PRO A CA 1
ATOM 1360 C C . PRO A 1 183 ? -0.617 13.809 -12.329 1.00 83.19 183 PRO A C 1
ATOM 1362 O O . PRO A 1 183 ? -1.435 12.898 -12.260 1.00 83.19 183 PRO A O 1
ATOM 1365 N N . LEU A 1 184 ? -0.945 15.078 -12.071 1.00 75.25 184 LEU A N 1
ATOM 1366 C CA . LEU A 1 184 ? -2.279 15.478 -11.588 1.00 75.25 184 LEU A CA 1
ATOM 1367 C C . LEU A 1 184 ? -3.422 15.099 -12.544 1.00 75.25 184 LEU A C 1
ATOM 1369 O O . LEU A 1 184 ? -4.575 15.025 -12.134 1.00 75.25 184 LEU A O 1
ATOM 1373 N N . THR A 1 185 ? -3.102 14.883 -13.818 1.00 75.31 185 THR A N 1
ATOM 1374 C CA . THR A 1 185 ? -4.036 14.469 -14.871 1.00 75.31 185 THR A CA 1
ATOM 1375 C C . THR A 1 185 ? -4.155 12.953 -15.018 1.00 75.31 185 THR A C 1
ATOM 1377 O O . THR A 1 185 ? -4.917 12.488 -15.863 1.00 75.31 185 THR A O 1
ATOM 1380 N N . ALA A 1 186 ? -3.386 12.169 -14.260 1.00 76.62 186 ALA A N 1
ATOM 1381 C CA . ALA A 1 186 ? -3.454 10.720 -14.327 1.00 76.62 186 ALA A CA 1
ATOM 1382 C C . ALA A 1 186 ? -4.719 10.236 -13.614 1.00 76.62 186 ALA A C 1
ATOM 1384 O O . ALA A 1 186 ? -4.788 10.208 -12.386 1.00 76.62 186 ALA A O 1
ATOM 1385 N N . GLU A 1 187 ? -5.710 9.827 -14.397 1.00 77.44 187 GLU A N 1
ATOM 1386 C CA . GLU A 1 187 ? -6.908 9.165 -13.896 1.00 77.44 187 GLU A CA 1
ATOM 1387 C C . GLU A 1 187 ? -6.869 7.681 -14.257 1.00 77.44 187 GLU A C 1
ATOM 1389 O O . GLU A 1 187 ? -6.430 7.286 -15.341 1.00 77.44 187 GLU A O 1
ATOM 1394 N N . ILE A 1 188 ? -7.308 6.846 -13.316 1.00 83.94 188 ILE A N 1
ATOM 1395 C CA . ILE A 1 188 ? -7.463 5.415 -13.541 1.00 83.94 188 ILE A CA 1
ATOM 1396 C C . ILE A 1 188 ? -8.929 5.152 -13.823 1.00 83.94 188 ILE A C 1
ATOM 1398 O O . ILE A 1 188 ? -9.785 5.427 -12.987 1.00 83.94 188 ILE A O 1
ATOM 1402 N N . ASP A 1 189 ? -9.199 4.588 -14.994 1.00 85.12 189 ASP A N 1
ATOM 1403 C CA . ASP A 1 189 ? -10.527 4.095 -15.315 1.00 85.12 189 ASP A CA 1
ATOM 1404 C C . ASP A 1 189 ? -10.816 2.790 -14.551 1.00 85.12 189 ASP A C 1
ATOM 1406 O O . ASP A 1 189 ? -10.056 1.810 -14.638 1.00 85.12 189 ASP A O 1
ATOM 1410 N N . TRP A 1 190 ? -11.908 2.823 -13.787 1.00 86.06 190 TRP A N 1
ATOM 1411 C CA . TRP A 1 190 ? -12.443 1.727 -12.978 1.00 86.06 190 TRP A CA 1
ATOM 1412 C C . TRP A 1 190 ? -13.775 1.194 -13.520 1.00 86.06 190 TRP A C 1
ATOM 1414 O O . TRP A 1 190 ? -14.356 0.289 -12.913 1.00 86.06 190 TRP A O 1
ATOM 1424 N N . GLU A 1 191 ? -14.283 1.729 -14.633 1.00 85.56 191 GLU A N 1
ATOM 1425 C CA . GLU A 1 191 ? -15.551 1.291 -15.207 1.00 85.56 191 GLU A CA 1
ATOM 1426 C C . GLU A 1 191 ? -15.488 -0.196 -15.590 1.00 85.56 191 GLU A C 1
ATOM 1428 O O . GLU A 1 191 ? -14.572 -0.667 -16.266 1.00 85.56 191 GLU A O 1
ATOM 1433 N N . GLY A 1 192 ? -16.450 -0.979 -15.092 1.00 83.12 192 GLY A N 1
ATOM 1434 C CA . GLY A 1 192 ? -16.511 -2.423 -15.342 1.00 83.12 192 GLY A CA 1
ATOM 1435 C C . GLY A 1 192 ? -15.341 -3.231 -14.761 1.00 83.12 192 GLY A C 1
ATOM 1436 O O . GLY A 1 192 ? -15.183 -4.402 -15.116 1.00 83.12 192 GLY A O 1
ATOM 1437 N N . PHE A 1 193 ? -14.521 -2.645 -13.880 1.00 85.06 193 PHE A N 1
ATOM 1438 C CA . PHE A 1 193 ? -13.374 -3.332 -13.296 1.00 85.06 193 PHE A CA 1
ATOM 1439 C C . PHE A 1 193 ? -13.797 -4.529 -12.429 1.00 85.06 193 PHE A C 1
ATOM 1441 O O . PHE A 1 193 ? -14.702 -4.452 -11.595 1.00 85.06 193 PHE A O 1
ATOM 1448 N N . GLN A 1 194 ? -13.110 -5.654 -12.638 1.00 82.31 194 GLN A N 1
ATOM 1449 C CA . GLN A 1 194 ? -13.240 -6.893 -11.875 1.00 82.31 194 GLN A CA 1
ATOM 1450 C C . GLN A 1 194 ? -11.860 -7.560 -11.795 1.00 82.31 194 GLN A C 1
ATOM 1452 O O . GLN A 1 194 ? -11.248 -7.830 -12.832 1.00 82.31 194 GLN A O 1
ATOM 1457 N N . GLY A 1 195 ? -11.388 -7.896 -10.594 1.00 88.00 195 GLY A N 1
ATOM 1458 C CA . GLY A 1 195 ? -10.133 -8.628 -10.402 1.00 88.00 195 GLY A CA 1
ATOM 1459 C C . GLY A 1 195 ? -9.026 -7.757 -9.825 1.00 88.00 195 GLY A C 1
ATOM 1460 O O . GLY A 1 195 ? -9.209 -7.180 -8.769 1.00 88.00 195 GLY A O 1
ATOM 1461 N N . ALA A 1 196 ? -7.860 -7.715 -10.473 1.00 88.12 196 ALA A N 1
ATOM 1462 C CA . ALA A 1 196 ? -6.704 -6.966 -9.977 1.00 88.12 196 ALA A CA 1
ATOM 1463 C C . ALA A 1 196 ? -6.176 -6.005 -11.048 1.00 88.12 196 ALA A C 1
ATOM 1465 O O . ALA A 1 196 ? -6.155 -6.323 -12.239 1.00 88.12 196 ALA A O 1
ATOM 1466 N N . LYS A 1 197 ? -5.704 -4.834 -10.633 1.00 88.50 197 LYS A N 1
ATOM 1467 C CA . LYS A 1 197 ? -4.983 -3.881 -11.473 1.00 88.50 197 LYS A CA 1
ATOM 1468 C C . LYS A 1 197 ? -3.629 -3.587 -10.834 1.00 88.50 197 LYS A C 1
ATOM 1470 O O . LYS A 1 197 ? -3.519 -3.359 -9.632 1.00 88.50 197 LYS A O 1
ATOM 1475 N N . VAL A 1 198 ? -2.585 -3.590 -11.650 1.00 86.94 198 VAL A N 1
ATOM 1476 C CA . VAL A 1 198 ? -1.243 -3.184 -11.229 1.00 86.94 198 VAL A CA 1
ATOM 1477 C C . VAL A 1 198 ? -0.902 -1.847 -11.852 1.00 86.94 198 VAL A C 1
ATOM 1479 O O . VAL A 1 198 ? -1.186 -1.600 -13.027 1.00 86.94 198 VAL A O 1
ATOM 1482 N N . ILE A 1 199 ? -0.283 -0.983 -11.056 1.00 85.50 199 ILE A N 1
ATOM 1483 C CA . ILE A 1 199 ? 0.210 0.309 -11.521 1.00 85.50 199 ILE A CA 1
ATOM 1484 C C . ILE A 1 199 ? 1.720 0.194 -11.637 1.00 85.50 199 ILE A C 1
ATOM 1486 O O . ILE A 1 199 ? 2.415 -0.104 -10.666 1.00 85.50 199 ILE A O 1
ATOM 1490 N N . SER A 1 200 ? 2.223 0.415 -12.844 1.00 86.25 200 SER A N 1
ATOM 1491 C CA . SER A 1 200 ? 3.650 0.353 -13.138 1.00 86.25 200 SER A CA 1
ATOM 1492 C C . SER A 1 200 ? 4.193 1.730 -13.494 1.00 86.25 200 SER A C 1
ATOM 1494 O O . SER A 1 200 ? 3.478 2.599 -14.001 1.00 86.25 200 SER A O 1
ATOM 1496 N N . VAL A 1 201 ? 5.483 1.913 -13.221 1.00 83.81 201 VAL A N 1
ATOM 1497 C CA . VAL A 1 201 ? 6.223 3.115 -13.607 1.00 83.81 201 VAL A CA 1
ATOM 1498 C C . VAL A 1 201 ? 7.121 2.754 -14.789 1.00 83.81 201 VAL A C 1
ATOM 1500 O O . VAL A 1 201 ? 7.850 1.759 -14.701 1.00 83.81 201 VAL A O 1
ATOM 1503 N N . PRO A 1 202 ? 7.102 3.531 -15.884 1.00 87.19 202 PRO A N 1
ATOM 1504 C CA . PRO A 1 202 ? 7.948 3.253 -17.033 1.00 87.19 202 PRO A CA 1
ATOM 1505 C C . PRO A 1 202 ? 9.427 3.481 -16.682 1.00 87.19 202 PRO A C 1
ATOM 1507 O O . PRO A 1 202 ? 9.797 4.511 -16.119 1.00 87.19 202 PRO A O 1
ATOM 1510 N N . GLY A 1 203 ? 10.285 2.521 -17.027 1.00 87.88 203 GLY A N 1
ATOM 1511 C CA . GLY A 1 203 ? 11.731 2.574 -16.795 1.00 87.88 203 GLY A CA 1
ATOM 1512 C C . GLY A 1 203 ? 12.544 2.248 -18.043 1.00 87.88 203 GLY A C 1
ATOM 1513 O O . GLY A 1 203 ? 12.028 1.674 -18.997 1.00 87.88 203 GLY A O 1
ATOM 1514 N N . SER A 1 204 ? 13.833 2.597 -18.049 1.00 90.56 204 SER A N 1
ATOM 1515 C CA . SER A 1 204 ? 14.733 2.154 -19.119 1.00 90.56 204 SER A CA 1
ATOM 1516 C C . SER A 1 204 ? 15.029 0.658 -18.998 1.00 90.56 204 SER A C 1
ATOM 1518 O O . SER A 1 204 ? 15.070 0.109 -17.895 1.00 90.56 204 SER A O 1
ATOM 1520 N N . VAL A 1 205 ? 15.323 0.013 -20.128 1.00 89.69 205 VAL A N 1
ATOM 1521 C CA . VAL A 1 205 ? 15.758 -1.393 -20.175 1.00 89.69 205 VAL A CA 1
ATOM 1522 C C . VAL A 1 205 ? 16.972 -1.633 -19.269 1.00 89.69 205 VAL A C 1
ATOM 1524 O O . VAL A 1 205 ? 16.989 -2.585 -18.492 1.00 89.69 205 VAL A O 1
ATOM 1527 N N . SER A 1 206 ? 17.961 -0.732 -19.304 1.00 89.62 206 SER A N 1
ATOM 1528 C CA . SER A 1 206 ? 19.179 -0.825 -18.489 1.00 89.62 206 SER A CA 1
ATOM 1529 C C . SER A 1 206 ? 18.898 -0.780 -16.986 1.00 89.62 206 SER A C 1
ATOM 1531 O O . SER A 1 206 ? 19.467 -1.569 -16.234 1.00 89.62 206 SER A O 1
ATOM 1533 N N . TYR A 1 207 ? 17.998 0.105 -16.552 1.00 86.25 207 TYR A N 1
ATOM 1534 C CA . TYR A 1 207 ? 17.581 0.209 -15.157 1.00 86.25 207 TYR A CA 1
ATOM 1535 C C . TYR A 1 207 ? 16.805 -1.040 -14.730 1.00 86.25 207 TYR A C 1
ATOM 1537 O O . TYR A 1 207 ? 17.048 -1.600 -13.663 1.00 86.25 207 TYR A O 1
ATOM 1545 N N . ALA A 1 208 ? 15.922 -1.530 -15.599 1.00 88.06 208 ALA A N 1
ATOM 1546 C CA . ALA A 1 208 ? 15.027 -2.638 -15.309 1.00 88.06 208 ALA A CA 1
ATOM 1547 C C . ALA A 1 208 ? 15.726 -3.995 -15.095 1.00 88.06 208 ALA A C 1
ATOM 1549 O O . ALA A 1 208 ? 15.133 -4.886 -14.493 1.00 88.06 208 ALA A O 1
ATOM 1550 N N . ARG A 1 209 ? 17.005 -4.141 -15.477 1.00 88.56 209 ARG A N 1
ATOM 1551 C CA . ARG A 1 209 ? 17.816 -5.356 -15.237 1.00 88.56 209 ARG A CA 1
ATOM 1552 C C . ARG A 1 209 ? 17.899 -5.769 -13.769 1.00 88.56 209 ARG A C 1
ATOM 1554 O O . ARG A 1 209 ? 18.094 -6.942 -13.483 1.00 88.56 209 ARG A O 1
ATOM 1561 N N . ASN A 1 210 ? 17.749 -4.819 -12.848 1.00 86.06 210 ASN A N 1
ATOM 1562 C CA . ASN A 1 210 ? 17.813 -5.074 -11.408 1.00 86.06 210 ASN A CA 1
ATOM 1563 C C . ASN A 1 210 ? 16.426 -5.120 -10.741 1.00 86.06 210 ASN A C 1
ATOM 1565 O O . ASN A 1 210 ? 16.334 -5.196 -9.514 1.00 86.06 210 ASN A O 1
ATOM 1569 N N . HIS A 1 211 ? 15.350 -5.073 -11.530 1.00 85.56 211 HIS A N 1
ATOM 1570 C CA . HIS A 1 211 ? 13.973 -4.967 -11.056 1.00 85.56 211 HIS A CA 1
ATOM 1571 C C . HIS A 1 211 ? 13.077 -6.055 -11.663 1.00 85.56 211 HIS A C 1
ATOM 1573 O O . HIS A 1 211 ? 13.475 -6.798 -12.561 1.00 85.56 211 HIS A O 1
ATOM 1579 N N . GLY A 1 212 ? 11.861 -6.174 -11.126 1.00 87.31 212 GLY A N 1
ATOM 1580 C CA . GLY A 1 212 ? 10.795 -6.927 -11.780 1.00 87.31 212 GLY A CA 1
ATOM 1581 C C . GLY A 1 212 ? 10.167 -6.100 -12.899 1.00 87.31 212 GLY A C 1
ATOM 1582 O O . GLY A 1 212 ? 10.134 -4.872 -12.807 1.00 87.31 212 GLY A O 1
ATOM 1583 N N . ILE A 1 213 ? 9.653 -6.756 -13.934 1.00 91.00 213 ILE A N 1
ATOM 1584 C CA . ILE A 1 213 ? 8.983 -6.125 -15.078 1.00 91.00 213 ILE A CA 1
ATOM 1585 C C . ILE A 1 213 ? 7.727 -6.919 -15.408 1.00 91.00 213 ILE A C 1
ATOM 1587 O O . ILE A 1 213 ? 7.756 -8.150 -15.388 1.00 91.00 213 ILE A O 1
ATOM 1591 N N . TYR A 1 214 ? 6.637 -6.224 -15.717 1.00 90.75 214 TYR A N 1
ATOM 1592 C CA . TYR A 1 214 ? 5.422 -6.865 -16.207 1.00 90.75 214 TYR A CA 1
ATOM 1593 C C . TYR A 1 214 ? 5.527 -7.145 -17.709 1.00 90.75 214 TYR A C 1
ATOM 1595 O O . TYR A 1 214 ? 5.828 -6.257 -18.500 1.00 90.75 214 TYR A O 1
ATOM 1603 N N . LEU A 1 215 ? 5.220 -8.369 -18.120 1.00 90.38 215 LEU A N 1
ATOM 1604 C CA . LEU A 1 215 ? 4.939 -8.678 -19.516 1.00 90.38 215 LEU A CA 1
ATOM 1605 C C . LEU A 1 215 ? 3.424 -8.646 -19.701 1.00 90.38 215 LEU A C 1
ATOM 1607 O O . LEU A 1 215 ? 2.730 -9.501 -19.151 1.00 90.38 215 LEU A O 1
ATOM 1611 N N . ALA A 1 216 ? 2.916 -7.676 -20.457 1.00 89.12 216 ALA A N 1
ATOM 1612 C CA . ALA A 1 216 ? 1.495 -7.566 -20.777 1.00 89.12 216 ALA A CA 1
ATOM 1613 C C . ALA A 1 216 ? 1.184 -8.094 -22.188 1.00 89.12 216 ALA A C 1
ATOM 1615 O O . ALA A 1 216 ? 2.049 -8.105 -23.064 1.00 89.12 216 ALA A O 1
ATOM 1616 N N . ASP A 1 217 ? -0.047 -8.552 -22.413 1.00 87.81 217 ASP A N 1
ATOM 1617 C CA . ASP A 1 217 ? -0.566 -8.836 -23.751 1.00 87.81 217 ASP A CA 1
ATOM 1618 C C . ASP A 1 217 ? -1.043 -7.563 -24.474 1.00 87.81 217 ASP A C 1
ATOM 1620 O O . ASP A 1 217 ? -0.972 -6.450 -23.952 1.00 87.81 217 ASP A O 1
ATOM 1624 N N . GLN A 1 218 ? -1.540 -7.724 -25.704 1.00 84.38 218 GLN A N 1
ATOM 1625 C CA . GLN A 1 218 ? -2.033 -6.612 -26.526 1.00 84.38 218 GLN A CA 1
ATOM 1626 C C . GLN A 1 218 ? -3.276 -5.929 -25.937 1.00 84.38 218 GLN A C 1
ATOM 1628 O O . GLN A 1 218 ? -3.612 -4.815 -26.330 1.00 84.38 218 GLN A O 1
ATOM 1633 N N . GLN A 1 219 ? -3.968 -6.596 -25.017 1.00 83.75 219 GLN A N 1
ATOM 1634 C CA . GLN A 1 219 ? -5.151 -6.107 -24.325 1.00 83.75 219 GLN A CA 1
ATOM 1635 C C . GLN A 1 219 ? -4.798 -5.473 -22.966 1.00 83.75 219 GLN A C 1
ATOM 1637 O O . GLN A 1 219 ? -5.693 -4.998 -22.269 1.00 83.75 219 GLN A O 1
ATOM 1642 N N . GLY A 1 220 ? -3.512 -5.441 -22.592 1.00 83.25 220 GLY A N 1
ATOM 1643 C CA . GLY A 1 220 ? -3.022 -4.863 -21.342 1.00 83.25 220 GLY A CA 1
ATOM 1644 C C . GLY A 1 220 ? -3.117 -5.796 -20.134 1.00 83.25 220 GLY A C 1
ATOM 1645 O O . GLY A 1 220 ? -2.957 -5.336 -19.002 1.00 83.25 220 GLY A O 1
ATOM 1646 N N . PHE A 1 221 ? -3.372 -7.094 -20.329 1.00 87.62 221 PHE A N 1
ATOM 1647 C CA . PHE A 1 221 ? -3.355 -8.067 -19.239 1.00 87.62 221 PHE A CA 1
ATOM 1648 C C . PHE A 1 221 ? -1.947 -8.587 -18.979 1.00 87.62 221 PHE A C 1
ATOM 1650 O O . PHE A 1 221 ? -1.236 -8.991 -19.896 1.00 87.62 221 PHE A O 1
ATOM 1657 N N . VAL A 1 222 ? -1.563 -8.640 -17.706 1.00 89.38 222 VAL A N 1
ATOM 1658 C CA . VAL A 1 222 ? -0.287 -9.206 -17.268 1.00 89.38 222 VAL A CA 1
ATOM 1659 C C . VAL A 1 222 ? -0.276 -10.709 -17.551 1.00 89.38 222 VAL A C 1
ATOM 1661 O O . VAL A 1 222 ? -1.086 -11.464 -17.013 1.00 89.38 222 VAL A O 1
ATOM 1664 N N . ARG A 1 223 ? 0.667 -11.141 -18.388 1.00 89.75 223 ARG A N 1
ATOM 1665 C CA . ARG A 1 223 ? 0.939 -12.545 -18.711 1.00 89.75 223 ARG A CA 1
ATOM 1666 C C . ARG A 1 223 ? 2.012 -13.153 -17.826 1.00 89.75 223 ARG A C 1
ATOM 1668 O O . ARG A 1 223 ? 1.909 -14.327 -17.487 1.00 89.75 223 ARG A O 1
ATOM 1675 N N . ASP A 1 224 ? 3.051 -12.384 -17.521 1.00 89.50 224 ASP A N 1
ATOM 1676 C CA . ASP A 1 224 ? 4.213 -12.865 -16.778 1.00 89.50 224 ASP A CA 1
ATOM 1677 C C . ASP A 1 224 ? 4.891 -11.719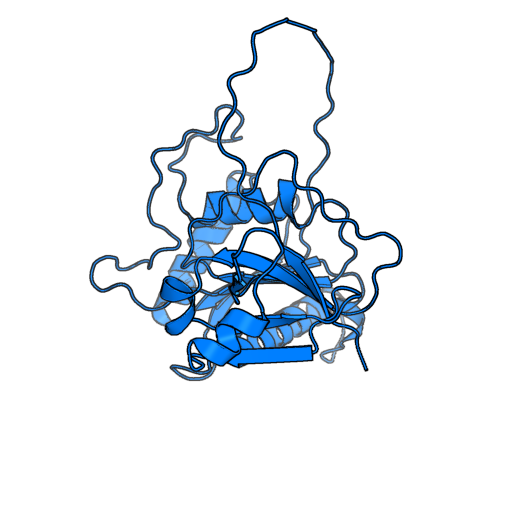 -16.016 1.00 89.50 224 ASP A C 1
ATOM 1679 O O . ASP A 1 224 ? 4.700 -10.541 -16.332 1.00 89.50 224 ASP A O 1
ATOM 1683 N N . ILE A 1 225 ? 5.694 -12.074 -15.015 1.00 90.56 225 ILE A N 1
ATOM 1684 C CA . ILE A 1 225 ? 6.547 -11.151 -14.271 1.00 90.56 225 ILE A CA 1
ATOM 1685 C C . ILE A 1 225 ? 7.991 -11.622 -14.411 1.00 90.56 225 ILE A C 1
ATOM 1687 O O . ILE A 1 225 ? 8.376 -12.671 -13.898 1.00 90.56 225 ILE A O 1
ATOM 1691 N N . ILE A 1 226 ? 8.814 -10.815 -15.073 1.00 89.38 226 ILE A N 1
ATOM 1692 C CA . ILE A 1 226 ? 10.227 -11.118 -15.291 1.00 89.38 226 ILE A CA 1
ATOM 1693 C C . ILE A 1 226 ? 11.040 -10.422 -14.204 1.00 89.38 226 ILE A C 1
ATOM 1695 O O . ILE A 1 226 ? 11.112 -9.195 -14.174 1.00 89.38 226 ILE A O 1
ATOM 1699 N N . TYR A 1 227 ? 11.667 -11.192 -13.315 1.00 88.44 227 TYR A N 1
ATOM 1700 C CA . TYR A 1 227 ? 12.558 -10.663 -12.281 1.00 88.44 227 TYR A CA 1
ATOM 1701 C C . TYR A 1 227 ? 14.021 -10.807 -12.695 1.00 88.44 227 TYR A C 1
ATOM 1703 O O . TYR A 1 227 ? 14.487 -11.925 -12.904 1.00 88.44 227 TYR A O 1
ATOM 1711 N N . GLN A 1 228 ? 14.734 -9.680 -12.807 1.00 86.94 228 GLN A N 1
ATOM 1712 C CA . GLN A 1 228 ? 16.165 -9.638 -13.151 1.00 86.94 228 GLN A CA 1
ATOM 1713 C C . GLN A 1 228 ? 16.524 -10.466 -14.401 1.00 86.94 228 GLN A C 1
ATOM 1715 O O . GLN A 1 228 ? 17.520 -11.189 -14.445 1.00 86.94 228 GLN A O 1
ATOM 1720 N N . GLY A 1 229 ? 15.668 -10.386 -15.424 1.00 84.81 229 GLY A N 1
ATOM 1721 C CA . GLY A 1 229 ? 15.827 -11.139 -16.665 1.00 84.81 229 GLY A CA 1
ATOM 1722 C C . GLY A 1 229 ? 16.965 -10.628 -17.561 1.00 84.81 229 GLY A C 1
ATOM 1723 O O . GLY A 1 229 ? 17.475 -9.519 -17.375 1.00 84.81 229 GLY A O 1
ATOM 1724 N N . PRO A 1 230 ? 17.363 -11.413 -18.579 1.00 88.81 230 PRO A N 1
ATOM 1725 C CA . PRO A 1 230 ? 18.331 -10.966 -19.572 1.00 88.81 230 PRO A CA 1
ATOM 1726 C C . PRO A 1 230 ? 17.757 -9.818 -20.410 1.00 88.81 230 PRO A C 1
ATOM 1728 O O . PRO A 1 230 ? 16.565 -9.783 -20.707 1.00 88.81 230 PRO A O 1
ATOM 1731 N N . GLU A 1 231 ? 18.629 -8.910 -20.848 1.00 89.50 231 GLU A N 1
ATOM 1732 C CA . GLU A 1 231 ? 18.256 -7.682 -21.564 1.00 89.50 231 GLU A CA 1
ATOM 1733 C C . GLU A 1 231 ? 17.386 -7.936 -22.801 1.00 89.50 231 GLU A C 1
ATOM 1735 O O . GLU A 1 231 ? 16.380 -7.259 -22.979 1.00 89.50 231 GLU A O 1
ATOM 1740 N N . ALA A 1 232 ? 17.695 -8.977 -23.582 1.00 89.31 232 ALA A N 1
ATOM 1741 C CA . ALA A 1 232 ? 16.896 -9.372 -24.743 1.00 89.31 232 ALA A CA 1
ATOM 1742 C C . ALA A 1 232 ? 15.421 -9.633 -24.383 1.00 89.31 232 ALA A C 1
ATOM 1744 O O . ALA A 1 232 ? 14.525 -9.165 -25.075 1.00 89.31 232 ALA A O 1
ATOM 1745 N N . ARG A 1 233 ? 15.169 -10.307 -23.253 1.00 89.25 233 ARG A N 1
ATOM 1746 C CA . ARG A 1 233 ? 13.814 -10.632 -22.791 1.00 89.25 233 ARG A CA 1
ATOM 1747 C C . ARG A 1 233 ? 13.112 -9.441 -22.144 1.00 89.25 233 ARG A C 1
ATOM 1749 O O . ARG A 1 233 ? 11.896 -9.320 -22.219 1.00 89.25 233 ARG A O 1
ATOM 1756 N N . ILE A 1 234 ? 13.873 -8.540 -21.526 1.00 89.94 234 ILE A N 1
ATOM 1757 C CA . ILE A 1 234 ? 13.348 -7.259 -21.041 1.00 89.94 234 ILE A CA 1
ATOM 1758 C C . ILE A 1 234 ? 12.885 -6.399 -22.222 1.00 89.94 234 ILE A C 1
ATOM 1760 O O . ILE A 1 234 ? 11.830 -5.776 -22.156 1.00 89.94 234 ILE A O 1
ATOM 1764 N N . GLN A 1 235 ? 13.655 -6.387 -23.308 1.00 89.19 235 GLN A N 1
ATOM 1765 C CA . GLN A 1 235 ? 13.381 -5.573 -24.487 1.00 89.19 235 GLN A CA 1
ATOM 1766 C C . GLN A 1 235 ? 12.117 -6.011 -25.241 1.00 89.19 235 GLN A C 1
ATOM 1768 O O . GLN A 1 235 ? 11.468 -5.179 -25.870 1.00 89.19 235 GLN A O 1
ATOM 1773 N N . GLU A 1 236 ? 11.712 -7.278 -25.116 1.00 87.94 236 GLU A N 1
ATOM 1774 C CA . GLU A 1 236 ? 10.407 -7.770 -25.587 1.00 87.94 236 GLU A CA 1
ATOM 1775 C C . GLU A 1 236 ? 9.221 -7.096 -24.872 1.00 87.94 236 GLU A C 1
ATOM 1777 O O . GLU A 1 236 ? 8.122 -7.053 -25.417 1.00 87.94 236 GLU A O 1
ATOM 1782 N N . CYS A 1 237 ? 9.435 -6.549 -23.670 1.00 86.62 237 CYS A N 1
ATOM 1783 C CA . CYS A 1 237 ? 8.413 -5.862 -22.874 1.00 86.62 237 CYS A CA 1
ATOM 1784 C C . CYS A 1 237 ? 8.359 -4.347 -23.142 1.00 86.62 237 CYS A C 1
ATOM 1786 O O . CYS A 1 237 ? 7.641 -3.631 -22.441 1.00 86.62 237 CYS A O 1
ATOM 1788 N N . SER A 1 238 ? 9.158 -3.836 -24.085 1.00 87.69 238 SER A N 1
ATOM 1789 C CA . SER A 1 238 ? 9.245 -2.402 -24.359 1.00 87.69 238 SER A CA 1
ATOM 1790 C C . SER A 1 238 ? 7.977 -1.877 -25.024 1.00 87.69 238 SER A C 1
ATOM 1792 O O . SER A 1 238 ? 7.515 -2.407 -26.034 1.00 87.69 238 SER A O 1
ATOM 1794 N N . GLY A 1 239 ? 7.446 -0.790 -24.471 1.00 83.94 239 GLY A N 1
ATOM 1795 C CA . GLY A 1 239 ? 6.368 -0.027 -25.076 1.00 83.94 239 GLY A CA 1
ATOM 1796 C C . GLY A 1 239 ? 6.830 0.792 -26.290 1.00 83.94 239 GLY A C 1
ATOM 1797 O O . GLY A 1 239 ? 8.018 0.822 -26.624 1.00 83.94 239 GLY A O 1
ATOM 1798 N N . PRO A 1 240 ? 5.899 1.511 -26.942 1.00 80.75 240 PRO A N 1
ATOM 1799 C CA . PRO A 1 240 ? 6.200 2.376 -28.088 1.00 80.75 240 PRO A CA 1
ATOM 1800 C C . PRO A 1 240 ? 7.222 3.484 -27.786 1.00 80.75 240 PRO A C 1
ATOM 1802 O O . PRO A 1 240 ? 7.881 3.983 -28.692 1.00 80.75 240 PRO A O 1
ATOM 1805 N N . ASP A 1 241 ? 7.356 3.865 -26.516 1.00 82.75 241 ASP A N 1
ATOM 1806 C CA . ASP A 1 241 ? 8.306 4.857 -26.006 1.00 82.75 241 ASP A CA 1
ATOM 1807 C C . ASP A 1 241 ? 9.690 4.263 -25.671 1.00 82.75 241 ASP A C 1
ATOM 1809 O O . ASP A 1 241 ? 10.567 4.970 -25.171 1.00 82.75 241 ASP A O 1
ATOM 1813 N N . GLY A 1 242 ? 9.895 2.964 -25.923 1.00 85.81 242 GLY A N 1
ATOM 1814 C CA . GLY A 1 242 ? 11.126 2.238 -25.611 1.00 85.81 242 GLY A CA 1
ATOM 1815 C C . GLY A 1 242 ? 11.339 1.972 -24.117 1.00 85.81 242 GLY A C 1
ATOM 1816 O O . GLY A 1 242 ? 12.418 1.513 -23.732 1.00 85.81 242 GLY A O 1
ATOM 1817 N N . LYS A 1 243 ? 10.344 2.261 -23.266 1.00 89.12 243 LYS A N 1
ATOM 1818 C CA . LYS A 1 243 ? 10.394 2.008 -21.822 1.00 89.12 243 LYS A CA 1
ATOM 1819 C C . LYS A 1 243 ? 9.667 0.716 -21.473 1.00 89.12 243 LYS A C 1
ATOM 1821 O O . LYS A 1 243 ? 8.802 0.248 -22.205 1.00 89.12 243 LYS A O 1
ATOM 1826 N N . VAL A 1 244 ? 10.018 0.145 -20.327 1.00 89.88 244 VAL A N 1
ATOM 1827 C CA . VAL A 1 244 ? 9.452 -1.110 -19.818 1.00 89.88 244 VAL A CA 1
ATOM 1828 C C . VAL A 1 244 ? 8.682 -0.878 -18.511 1.00 89.88 244 VAL A C 1
ATOM 1830 O O . VAL A 1 244 ? 9.091 -0.032 -17.707 1.00 89.88 244 VAL A O 1
ATOM 1833 N N . PRO A 1 245 ? 7.576 -1.605 -18.269 1.00 89.88 245 PRO A N 1
ATOM 1834 C CA . PRO A 1 245 ? 6.727 -1.421 -17.092 1.00 89.88 245 PRO A CA 1
ATOM 1835 C C . PRO A 1 245 ? 7.346 -2.075 -15.852 1.00 89.88 245 PRO A C 1
ATOM 1837 O O . PRO A 1 245 ? 7.249 -3.287 -15.640 1.00 89.88 245 PRO A O 1
ATOM 1840 N N . LEU A 1 246 ? 7.986 -1.275 -15.001 1.00 87.00 246 LEU A N 1
ATOM 1841 C CA . LEU A 1 246 ? 8.621 -1.790 -13.792 1.00 87.00 246 LEU A CA 1
ATOM 1842 C C . LEU A 1 246 ? 7.579 -2.271 -12.781 1.00 87.00 246 LEU A C 1
ATOM 1844 O O . LEU A 1 246 ? 6.632 -1.556 -12.443 1.00 87.00 246 LEU A O 1
ATOM 1848 N N . VAL A 1 247 ? 7.835 -3.444 -12.210 1.00 80.00 247 VAL A N 1
ATOM 1849 C CA . VAL A 1 247 ? 7.178 -3.913 -10.994 1.00 80.00 247 VAL A CA 1
ATOM 1850 C C . VAL A 1 247 ? 7.676 -3.050 -9.851 1.00 80.00 247 VAL A C 1
ATOM 1852 O O . VAL A 1 247 ? 8.787 -3.201 -9.336 1.00 80.00 247 VAL A O 1
ATOM 1855 N N . ARG A 1 248 ? 6.819 -2.128 -9.445 1.00 66.88 248 ARG A N 1
ATOM 1856 C CA . ARG A 1 248 ? 6.864 -1.498 -8.135 1.00 66.88 248 ARG A CA 1
ATOM 1857 C C . ARG A 1 248 ? 5.610 -1.970 -7.403 1.00 66.88 248 ARG A C 1
ATOM 1859 O O . ARG A 1 248 ? 4.585 -2.134 -8.063 1.00 66.88 248 ARG A O 1
ATOM 1866 N N . PRO A 1 249 ? 5.674 -2.284 -6.101 1.00 53.62 249 PRO A N 1
ATOM 1867 C CA . PRO A 1 249 ? 4.525 -2.808 -5.373 1.00 53.62 249 PRO A CA 1
ATOM 1868 C C . PRO A 1 249 ? 3.490 -1.688 -5.192 1.00 53.62 249 PRO A C 1
ATOM 1870 O O . PRO A 1 249 ? 3.482 -0.996 -4.183 1.00 53.62 249 PRO A O 1
ATOM 1873 N N . LEU A 1 250 ? 2.680 -1.484 -6.228 1.00 46.41 250 LEU A N 1
ATOM 1874 C CA . LEU A 1 250 ? 1.403 -0.788 -6.241 1.00 46.41 250 LEU A CA 1
ATOM 1875 C C . LEU A 1 250 ? 0.401 -1.770 -6.851 1.00 46.41 250 LEU A C 1
ATOM 1877 O O . LEU A 1 250 ? 0.348 -1.938 -8.073 1.00 46.41 250 LEU A O 1
ATOM 1881 N N . LEU A 1 251 ? -0.328 -2.479 -5.993 1.00 44.69 251 LEU A N 1
ATOM 1882 C CA . LEU A 1 251 ? -1.346 -3.449 -6.396 1.00 44.69 251 LEU A CA 1
ATOM 1883 C C . LEU A 1 251 ? -2.700 -2.966 -5.878 1.00 44.69 251 LEU A C 1
ATOM 1885 O O . LEU A 1 251 ? -2.835 -2.754 -4.679 1.00 44.69 251 LEU A O 1
ATOM 1889 N N . GLY A 1 252 ? -3.667 -2.755 -6.768 1.00 43.03 252 GLY A N 1
ATOM 1890 C CA . GLY A 1 252 ? -5.063 -2.508 -6.410 1.00 43.03 252 GLY A CA 1
ATOM 1891 C C . GLY A 1 252 ? -5.894 -3.722 -6.811 1.00 43.03 252 GLY A C 1
ATOM 1892 O O . GLY A 1 252 ? -5.829 -4.153 -7.961 1.00 43.03 252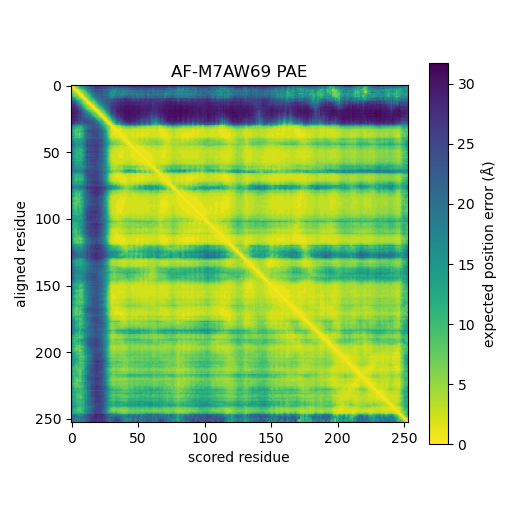 GLY A O 1
ATOM 1893 N N . SER A 1 253 ? -6.635 -4.311 -5.883 1.00 39.03 253 SER A N 1
ATOM 1894 C CA . SER A 1 253 ? -7.530 -5.450 -6.135 1.00 39.03 253 SER A CA 1
ATOM 1895 C C . SER A 1 253 ? -8.905 -5.192 -5.563 1.00 39.03 253 SER A C 1
ATOM 1897 O O . SER A 1 253 ? -8.933 -4.891 -4.350 1.00 39.03 253 SER A O 1
#

Nearest PDB structures (foldseek):
  2axe-assembly1_A  TM=4.140E-01  e=3.076E-01  Talaromyces purpureogenus
  6z1p-assembly1_BK  TM=4.630E-01  e=1.077E+00  Tetrahymena thermophila SB210
  1g66-assembly1_A  TM=4.021E-01  e=8.385E-01  Talaromyces purpureogenus

Mean predicted aligned error: 9.2 Å

Secondary structure (DSSP, 8-state):
---EEEEEPP------------------------SEEEEEES-GGGHHHHHHHHHHHHHTTTT-S--EEEEEE-SSTT--HHHHHHHHHHHHHHHHHHHTT-SS--GGGGTT-EEEEEE--PPBTTBTTTGGG-B-S---TT-SS----BHHHHHHHHIIIIITTTPPSEEEEEETTS-----TT-----TT--SEEEEEEEE-HHHHTTSEEEEE-TTSBEEEEEES--HHHHHTT--TTS-EEEE-SEEE-

Radius of gyration: 19.14 Å; Cα contacts (8 Å, |Δi|>4): 435; chains: 1; bounding box: 41×50×47 Å

Sequence (253 aa):
MGKCCSLCVPCAEPAAAPGREAQCTWMAPRGVEWTVIVLTCQHKDSVCAFQKELEIRWRRGVLGPHPLLLTVEDPTARVGSGGATLNALLVAAEHLSARAGCTVVTADVLREARILILHMGRDFPFDDCSRAFTCLPVEDPNAPAEALTCNLDSLLGTMTQQLCRGSPPGVWVCSTDMLLTVPLTAEIDWEGFQGAKVISVPGSVSYARNHGIYLADQQGFVRDIIYQGPEARIQECSGPDGKVPLVRPLLGS

InterPro domains:
  IPR012887 GDP-fucose pyrophosphorylase domain [PF07959] (108-247)
  IPR052203 GHMP Kinase-Related Enzymes [PTHR32463] (29-247)

Foldseek 3Di:
DFFEFEDEFDDDDDDDDDDDDDDDPDPQDFWDQAQAEEEEDQDPVCQVVVQVVVVVCVVQVLRDDDHHYGYHHQPHHCCDQVSSQVRRVQVVQVVQCVVVVHPDRDCVSQQQGAYEYEYEDDDDPVDPNGQLAQFDPDDDPPRSDDDTDGQVSQVSCCCGRAACGPPGRFYWYAYSNDNDDGPNPDHDDCVVDDGKYDYFYWAALVVCLQFKFFQADPVRTGPDIDHNDDSVVQQNQADPVNTTGTDHRTMTD

pLDDT: mean 80.69, std 18.59, range [25.47, 97.38]

Solvent-accessible surface area (backbone atoms only — not comparable to full-atom values): 14755 Å² total; per-residue (Å²): 132,73,55,37,36,55,45,74,58,74,88,77,78,89,76,91,77,86,89,78,93,72,96,68,93,70,77,74,81,79,48,55,77,45,47,30,41,35,38,38,34,74,48,72,83,49,37,66,57,55,39,48,56,53,50,52,41,43,76,45,58,74,56,55,89,79,42,47,78,43,53,39,62,40,97,45,82,86,60,48,70,70,47,41,50,53,50,48,51,50,55,50,31,43,55,46,15,52,75,71,69,44,94,58,76,43,74,71,63,50,64,76,26,28,33,40,38,36,36,56,54,67,88,38,100,88,41,98,68,29,59,30,62,42,73,47,103,56,84,66,95,82,51,84,54,96,72,91,34,22,39,46,55,49,45,52,48,42,44,28,62,40,66,42,36,84,53,74,54,25,44,35,38,37,51,34,70,56,88,76,84,73,58,94,82,59,74,61,89,51,83,90,68,69,55,35,40,37,49,23,49,67,33,49,61,80,66,42,43,80,31,34,30,46,33,58,49,98,88,32,36,56,75,48,74,45,65,52,49,58,67,75,68,49,56,74,37,41,45,98,86,62,29,26,38,28,60,50,69,35,40,40,58

Organism: Chelonia mydas (NCBI:txid8469)